Protein AF-A0A368TKK4-F1 (afdb_monomer_lite)

Structure (mmCIF, N/CA/C/O backbone):
data_AF-A0A368TKK4-F1
#
_entry.id   AF-A0A368TKK4-F1
#
loop_
_atom_site.group_PDB
_atom_site.id
_atom_site.type_symbol
_atom_site.label_atom_id
_atom_site.label_alt_id
_atom_site.label_comp_id
_atom_site.label_asym_id
_atom_site.label_entity_id
_atom_site.label_seq_id
_atom_site.pdbx_PDB_ins_code
_atom_site.Cartn_x
_atom_site.Cartn_y
_atom_site.Cartn_z
_atom_site.occupancy
_atom_site.B_iso_or_equiv
_atom_site.auth_seq_id
_atom_site.auth_comp_id
_atom_site.auth_asym_id
_atom_site.auth_atom_id
_atom_site.pdbx_PDB_model_num
ATOM 1 N N . MET A 1 1 ? 17.234 18.084 11.238 1.00 59.53 1 MET A N 1
ATOM 2 C CA . MET A 1 1 ? 17.100 16.733 11.848 1.00 59.53 1 MET A CA 1
ATOM 3 C C . MET A 1 1 ? 16.358 16.774 13.183 1.00 59.53 1 MET A C 1
ATOM 5 O O . MET A 1 1 ? 15.640 15.822 13.460 1.00 59.53 1 MET A O 1
ATOM 9 N N . TYR A 1 2 ? 16.480 17.863 13.953 1.00 76.50 2 TYR A N 1
ATOM 10 C CA . TYR A 1 2 ? 15.813 18.067 15.245 1.00 76.50 2 TYR A CA 1
ATOM 11 C C . TYR A 1 2 ? 14.277 17.943 15.181 1.00 76.50 2 TYR A C 1
ATOM 13 O O . TYR A 1 2 ? 13.707 17.127 15.898 1.00 76.50 2 TYR A O 1
ATOM 21 N N . ASP A 1 3 ? 13.618 18.619 14.233 1.00 72.38 3 ASP A N 1
ATOM 22 C CA . ASP A 1 3 ? 12.144 18.627 14.146 1.00 72.38 3 ASP A CA 1
ATOM 23 C C . ASP A 1 3 ? 11.547 17.235 13.921 1.00 72.38 3 ASP A C 1
ATOM 25 O O . ASP A 1 3 ? 10.553 16.867 14.539 1.00 72.38 3 ASP A O 1
ATOM 29 N N . ARG A 1 4 ? 12.196 16.407 13.092 1.00 76.75 4 ARG A N 1
ATOM 30 C CA . ARG A 1 4 ? 11.761 15.019 12.863 1.00 76.75 4 ARG A CA 1
ATOM 31 C C . ARG A 1 4 ? 11.961 14.134 14.091 1.00 76.75 4 ARG A C 1
ATOM 33 O O . ARG A 1 4 ? 11.162 13.229 14.309 1.00 76.75 4 ARG A O 1
ATOM 40 N N . ALA A 1 5 ? 13.018 14.364 14.871 1.00 82.06 5 ALA A N 1
ATOM 41 C CA . ALA A 1 5 ? 13.248 13.627 16.112 1.00 82.06 5 ALA A CA 1
ATOM 42 C C . ALA A 1 5 ? 12.186 13.985 17.161 1.00 82.06 5 ALA A C 1
ATOM 44 O O . ALA A 1 5 ? 11.629 13.092 17.795 1.00 82.06 5 ALA A O 1
ATOM 45 N N . MET A 1 6 ? 11.837 15.271 17.265 1.00 83.25 6 MET A N 1
ATOM 46 C CA . MET A 1 6 ? 10.769 15.743 18.144 1.00 83.25 6 MET A CA 1
ATOM 47 C C . MET A 1 6 ? 9.400 15.185 17.717 1.00 83.25 6 MET A C 1
ATOM 49 O O . MET A 1 6 ? 8.680 14.627 18.543 1.00 83.25 6 MET A O 1
ATOM 53 N N . GLN A 1 7 ? 9.071 15.226 16.418 1.00 80.44 7 GLN A N 1
ATOM 54 C CA . GLN A 1 7 ? 7.858 14.593 15.874 1.00 80.44 7 GLN A CA 1
ATOM 55 C C . GLN A 1 7 ? 7.797 13.098 16.204 1.00 80.44 7 GLN A C 1
ATOM 57 O O . GLN A 1 7 ? 6.747 12.591 16.594 1.00 80.44 7 GLN A O 1
ATOM 62 N N . ALA A 1 8 ? 8.921 12.386 16.078 1.00 85.06 8 ALA A N 1
ATOM 63 C CA . ALA A 1 8 ? 8.989 10.964 16.390 1.00 85.06 8 ALA A CA 1
ATOM 64 C C . ALA A 1 8 ? 8.751 10.677 17.882 1.00 85.06 8 ALA A C 1
ATOM 66 O O . ALA A 1 8 ? 8.069 9.706 18.206 1.00 85.06 8 ALA A O 1
ATOM 67 N N . LEU A 1 9 ? 9.268 11.520 18.780 1.00 87.50 9 LEU A N 1
ATOM 68 C CA . LEU A 1 9 ? 9.084 11.367 20.223 1.00 87.50 9 LEU A CA 1
ATOM 69 C C . LEU A 1 9 ? 7.611 11.526 20.624 1.00 87.50 9 LEU A C 1
ATOM 71 O O . LEU A 1 9 ? 7.061 10.654 21.296 1.00 87.50 9 LEU A O 1
ATOM 75 N N . TYR A 1 10 ? 6.942 12.568 20.128 1.00 84.81 10 TYR A N 1
ATOM 76 C CA . TYR A 1 10 ? 5.508 12.760 20.362 1.00 84.81 10 TYR A CA 1
ATOM 77 C C . TYR A 1 10 ? 4.638 11.692 19.687 1.00 84.81 10 TYR A C 1
ATOM 79 O O . TYR A 1 10 ? 3.637 11.248 20.247 1.00 84.81 10 TYR A O 1
ATOM 87 N N . ALA A 1 11 ? 5.028 11.212 18.505 1.00 85.75 11 ALA A N 1
ATOM 88 C CA . ALA A 1 11 ? 4.333 10.100 17.864 1.00 85.75 11 ALA A CA 1
ATOM 89 C C . ALA A 1 11 ? 4.438 8.803 18.687 1.00 85.75 11 ALA A C 1
ATOM 91 O O . ALA A 1 11 ? 3.506 7.998 18.701 1.00 85.75 11 ALA A O 1
ATOM 92 N N . LEU A 1 12 ? 5.557 8.575 19.384 1.00 87.19 12 LEU A N 1
ATOM 93 C CA . LEU A 1 12 ? 5.719 7.420 20.267 1.00 87.19 12 LEU A CA 1
ATOM 94 C C . LEU A 1 12 ? 4.825 7.509 21.506 1.00 87.19 12 LEU A C 1
ATOM 96 O O . LEU A 1 12 ? 4.242 6.486 21.866 1.00 87.19 12 LEU A O 1
ATOM 100 N N . SER A 1 13 ? 4.689 8.693 22.113 1.00 87.75 13 SER A N 1
ATOM 101 C CA . SER A 1 13 ? 3.883 8.888 23.325 1.00 87.75 13 SER A CA 1
ATOM 102 C C . SER A 1 13 ? 2.377 8.839 23.064 1.00 87.75 13 SER A C 1
ATOM 104 O O . SER A 1 13 ? 1.649 8.242 23.850 1.00 87.75 13 SER A O 1
ATOM 106 N N . LEU A 1 14 ? 1.904 9.403 21.949 1.00 87.00 14 LEU A N 1
ATOM 107 C CA . LEU A 1 14 ? 0.472 9.438 21.622 1.00 87.00 14 LEU A CA 1
ATOM 108 C C . LEU A 1 14 ? -0.054 8.136 21.015 1.00 87.00 14 LEU A C 1
ATOM 110 O O . LEU A 1 14 ? -1.244 7.837 21.105 1.00 87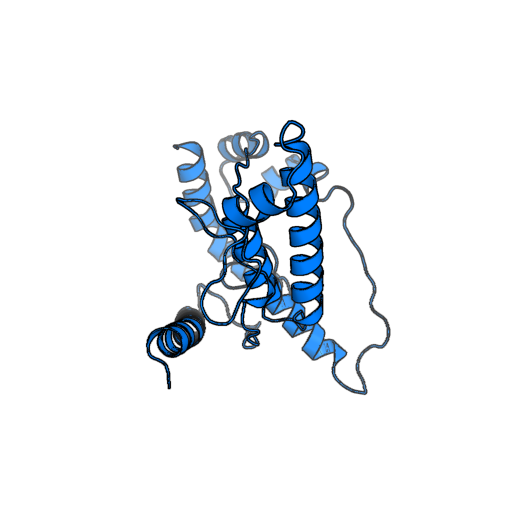.00 14 LEU A O 1
ATOM 114 N N . SER A 1 15 ? 0.812 7.346 20.383 1.00 87.94 15 SER A N 1
ATOM 115 C CA . SER A 1 15 ? 0.374 6.173 19.627 1.00 87.94 15 SER A CA 1
ATOM 116 C C . SER A 1 15 ? -0.313 5.066 20.454 1.00 87.94 15 SER A C 1
ATOM 118 O O . SER A 1 15 ? -1.206 4.447 19.880 1.00 87.94 15 SER A O 1
ATOM 120 N N . PRO A 1 16 ? 0.013 4.793 21.737 1.00 90.31 16 PRO A N 1
ATOM 121 C CA . PRO A 1 16 ? -0.752 3.856 22.567 1.00 90.31 16 PRO A CA 1
ATOM 122 C C . PRO A 1 16 ? -2.177 4.337 22.852 1.00 90.31 16 PRO A C 1
ATOM 124 O O . PRO A 1 16 ? -3.117 3.558 22.725 1.00 90.31 16 PRO A O 1
ATOM 127 N N . VAL A 1 17 ? -2.336 5.623 23.188 1.00 87.88 17 VAL A N 1
ATOM 128 C CA . VAL A 1 17 ? -3.643 6.231 23.481 1.00 87.88 17 VAL A CA 1
ATOM 129 C C . VAL A 1 17 ? -4.515 6.212 22.231 1.00 87.88 17 VAL A C 1
ATOM 131 O O . VAL A 1 17 ? -5.640 5.725 22.277 1.00 87.88 17 VAL A O 1
ATOM 134 N N . ALA A 1 18 ? -3.962 6.653 21.098 1.00 87.50 18 ALA A N 1
ATOM 135 C CA . ALA A 1 18 ? -4.666 6.651 19.820 1.00 87.50 18 ALA A CA 1
ATOM 136 C C . ALA A 1 18 ? -5.105 5.241 19.395 1.00 87.50 18 ALA A C 1
ATOM 138 O O . ALA A 1 18 ? -6.186 5.067 18.849 1.00 87.50 18 ALA A O 1
ATOM 139 N N . GLU A 1 19 ? -4.288 4.217 19.650 1.00 89.25 19 GLU A N 1
ATOM 140 C CA . GLU A 1 19 ? -4.620 2.840 19.279 1.00 89.25 19 GLU A CA 1
ATOM 141 C C . GLU A 1 19 ? -5.694 2.220 20.185 1.00 89.25 19 GLU A C 1
ATOM 143 O O . GLU A 1 19 ? -6.438 1.356 19.730 1.00 89.25 19 GLU A O 1
ATOM 148 N N . ALA A 1 20 ? -5.786 2.654 21.446 1.00 88.31 20 ALA A N 1
ATOM 149 C CA . ALA A 1 20 ? -6.812 2.203 22.383 1.00 88.31 20 ALA A CA 1
ATOM 150 C C . ALA A 1 20 ? -8.184 2.853 22.132 1.00 88.31 20 ALA A C 1
ATOM 152 O O . ALA A 1 20 ? -9.203 2.202 22.344 1.00 88.31 20 ALA A O 1
ATOM 153 N N . THR A 1 21 ? -8.219 4.113 21.685 1.00 88.31 21 THR A N 1
ATOM 154 C CA . THR A 1 21 ? -9.470 4.854 21.437 1.00 88.31 21 THR A CA 1
ATOM 155 C C . THR A 1 21 ? -9.982 4.744 20.001 1.00 88.31 21 THR A C 1
ATOM 157 O O . THR A 1 21 ? -11.155 5.014 19.752 1.00 88.31 21 THR A O 1
ATOM 160 N N . ALA A 1 22 ? -9.132 4.364 19.044 1.00 88.50 22 ALA A N 1
ATOM 161 C CA . ALA A 1 22 ? -9.512 4.279 17.639 1.00 88.50 22 ALA A CA 1
ATOM 162 C C . ALA A 1 22 ? -10.402 3.069 17.315 1.00 88.50 22 ALA A C 1
ATOM 164 O O . ALA A 1 22 ? -10.192 1.959 17.804 1.00 88.50 22 ALA A O 1
ATOM 165 N N . ASP A 1 23 ? -11.315 3.269 16.363 1.00 89.94 23 ASP A N 1
ATOM 166 C CA . ASP A 1 23 ? -12.222 2.243 15.840 1.00 89.94 23 ASP A CA 1
ATOM 167 C C . ASP A 1 23 ? -11.459 1.004 15.310 1.00 89.94 23 ASP A C 1
ATOM 169 O O . ASP A 1 23 ? -10.562 1.161 14.473 1.00 89.94 23 ASP A O 1
ATOM 173 N N . PRO A 1 24 ? -11.798 -0.234 15.719 1.00 88.00 24 PRO A N 1
ATOM 174 C CA . PRO A 1 24 ? -11.212 -1.470 15.190 1.00 88.00 24 PRO A CA 1
ATOM 175 C C . PRO A 1 24 ? -11.249 -1.631 13.661 1.00 88.00 24 PRO A C 1
ATOM 177 O O . PRO A 1 24 ? -10.405 -2.347 13.122 1.00 88.00 24 PRO A O 1
ATOM 180 N N . TYR A 1 25 ? -12.154 -0.958 12.954 1.00 89.50 25 TYR A N 1
ATOM 181 C CA . TYR A 1 25 ? -12.302 -0.992 11.495 1.00 89.50 25 TYR A CA 1
ATOM 182 C C . TYR A 1 25 ? -11.583 0.162 10.780 1.00 89.50 25 TYR A C 1
ATOM 184 O O . TYR A 1 25 ? -11.610 0.252 9.554 1.00 89.50 25 TYR A O 1
ATOM 192 N N . SER A 1 26 ? -10.884 1.030 11.517 1.00 90.12 26 SER A N 1
ATOM 193 C CA . SER A 1 26 ? -10.006 2.043 10.930 1.00 90.12 26 SER A CA 1
ATOM 194 C C . SER A 1 26 ? -8.613 1.469 10.645 1.00 90.12 26 SER A C 1
ATOM 196 O O . SER A 1 26 ? -7.941 0.935 11.537 1.00 90.12 26 SER A O 1
ATOM 198 N N . PHE A 1 27 ? -8.160 1.589 9.393 1.00 89.56 27 PHE A N 1
ATOM 199 C CA . PHE A 1 27 ? -6.881 1.036 8.915 1.00 89.56 27 PHE A CA 1
ATOM 200 C C . PHE A 1 27 ? -5.822 2.103 8.594 1.00 89.56 27 PHE A C 1
ATOM 202 O O . PHE A 1 27 ? -4.632 1.791 8.544 1.00 89.56 27 PHE A O 1
ATOM 209 N N . GLY A 1 28 ? -6.235 3.351 8.360 1.00 88.12 28 GLY A N 1
ATOM 210 C CA . GLY A 1 28 ? -5.350 4.434 7.928 1.00 88.12 28 GLY A CA 1
ATOM 211 C C . GLY A 1 28 ? -4.386 4.887 9.025 1.00 88.12 28 GLY A C 1
ATOM 212 O O . GLY A 1 28 ? -4.778 5.017 10.177 1.00 88.12 28 GLY A O 1
ATOM 213 N N . PHE A 1 29 ? -3.123 5.138 8.660 1.00 85.56 29 PHE A N 1
ATOM 214 C CA . PHE A 1 29 ? -2.085 5.739 9.521 1.00 85.56 29 PHE A CA 1
ATOM 215 C C . PHE A 1 29 ? -1.817 5.033 10.867 1.00 85.56 29 PHE A C 1
ATOM 217 O O . PHE A 1 29 ? -1.224 5.623 11.770 1.00 85.56 29 PHE A O 1
ATOM 224 N N . ARG A 1 30 ? -2.192 3.755 10.999 1.00 86.69 30 ARG A N 1
ATOM 225 C CA . ARG A 1 30 ? -2.041 2.967 12.234 1.00 86.69 30 ARG A CA 1
ATOM 226 C C . ARG A 1 30 ? -0.903 1.959 12.170 1.00 86.69 30 ARG A C 1
ATOM 228 O O . ARG A 1 30 ? -0.513 1.473 11.108 1.00 86.69 30 ARG A O 1
ATOM 235 N N . LYS A 1 31 ? -0.356 1.616 13.339 1.00 85.25 31 LYS A N 1
ATOM 236 C CA . LYS A 1 31 ? 0.738 0.641 13.441 1.00 85.25 31 LYS A CA 1
ATOM 237 C C . LYS A 1 31 ? 0.236 -0.754 13.083 1.00 85.25 31 LYS A C 1
ATOM 239 O O . LYS A 1 31 ? -0.778 -1.209 13.592 1.00 85.25 31 LYS A O 1
ATOM 244 N N . TYR A 1 32 ? 0.997 -1.444 12.234 1.00 86.38 32 TYR A N 1
ATOM 245 C CA . TYR A 1 32 ? 0.726 -2.817 11.786 1.00 86.38 32 TYR A CA 1
ATOM 246 C C . TYR A 1 32 ? -0.599 -3.039 11.037 1.00 86.38 32 TYR A C 1
ATOM 248 O O . TYR A 1 32 ? -0.980 -4.195 10.833 1.00 86.38 32 TYR A O 1
ATOM 256 N N . ARG A 1 33 ? -1.250 -1.959 10.595 1.00 87.88 33 ARG A N 1
ATOM 257 C CA . ARG A 1 33 ? -2.408 -1.970 9.697 1.00 87.88 33 ARG A CA 1
ATOM 258 C C . ARG A 1 33 ? -2.000 -1.341 8.369 1.00 87.88 33 ARG A C 1
ATOM 260 O O . ARG A 1 33 ? -1.204 -0.401 8.351 1.00 87.88 33 ARG A O 1
ATOM 267 N N . SER A 1 34 ? -2.494 -1.869 7.256 1.00 87.94 34 SER A N 1
ATOM 268 C CA . SER A 1 34 ? -2.215 -1.311 5.930 1.00 87.94 34 SER A CA 1
ATOM 269 C C . SER A 1 34 ? -3.461 -1.242 5.052 1.00 87.94 34 SER A C 1
ATOM 271 O O . SER A 1 34 ? -4.500 -1.818 5.364 1.00 87.94 34 SER A O 1
ATOM 273 N N . ALA A 1 35 ? -3.353 -0.554 3.914 1.00 87.62 35 ALA A N 1
ATOM 274 C CA . ALA A 1 35 ? -4.429 -0.507 2.926 1.00 87.62 35 ALA A CA 1
ATOM 275 C C . ALA A 1 35 ? -4.794 -1.905 2.392 1.00 87.62 35 ALA A C 1
ATOM 277 O O . ALA A 1 35 ? -5.953 -2.166 2.092 1.00 87.62 35 ALA A O 1
ATOM 278 N N . GLN A 1 36 ? -3.826 -2.826 2.332 1.00 87.19 36 GLN A N 1
ATOM 279 C CA . GLN A 1 36 ? -4.087 -4.221 1.974 1.00 87.19 36 GLN A CA 1
ATOM 280 C C . GLN A 1 36 ? -4.995 -4.916 2.999 1.00 87.19 36 GLN A C 1
ATOM 282 O O . GLN A 1 36 ? -5.865 -5.687 2.602 1.00 87.19 36 GLN A O 1
ATOM 287 N N . ASP A 1 37 ? -4.849 -4.607 4.294 1.00 89.44 37 ASP A N 1
ATOM 288 C CA . ASP A 1 37 ? -5.738 -5.131 5.338 1.00 89.44 37 ASP A CA 1
ATOM 289 C C . ASP A 1 37 ? -7.177 -4.619 5.143 1.00 89.44 37 ASP A C 1
ATOM 291 O O . ASP A 1 37 ? -8.123 -5.394 5.273 1.00 89.44 37 ASP A O 1
ATOM 295 N N . ALA A 1 38 ? -7.341 -3.353 4.739 1.00 90.12 38 ALA A N 1
ATOM 296 C CA . ALA A 1 38 ? -8.646 -2.782 4.398 1.00 90.12 38 ALA A CA 1
ATOM 297 C C . ALA A 1 38 ? -9.271 -3.457 3.164 1.00 90.12 38 ALA A C 1
ATOM 299 O O . ALA A 1 38 ? -10.446 -3.818 3.187 1.00 90.12 38 ALA A O 1
ATOM 300 N N . CYS A 1 39 ? -8.488 -3.700 2.104 1.00 89.00 39 CYS A N 1
ATOM 301 C CA . CYS A 1 39 ? -8.957 -4.443 0.930 1.00 89.00 39 CYS A CA 1
ATOM 302 C C . CYS A 1 39 ? -9.379 -5.873 1.290 1.00 89.00 39 CYS A C 1
ATOM 304 O O . CYS A 1 39 ? -10.395 -6.359 0.795 1.00 89.00 39 CYS A O 1
ATOM 306 N N . GLN A 1 40 ? -8.618 -6.549 2.155 1.00 89.12 40 GLN A N 1
ATOM 307 C CA . GLN A 1 40 ? -8.954 -7.892 2.619 1.00 89.12 40 GLN A CA 1
ATOM 308 C C . GLN A 1 40 ? -10.241 -7.890 3.451 1.00 89.12 40 GLN A C 1
ATOM 310 O O . GLN A 1 40 ? -11.060 -8.794 3.299 1.00 89.12 40 GLN A O 1
ATOM 315 N N . TYR A 1 41 ? -10.434 -6.882 4.303 1.00 90.56 41 TYR A N 1
ATOM 316 C CA . TYR A 1 41 ? -11.670 -6.712 5.062 1.00 90.56 41 TYR A CA 1
ATOM 317 C C . TYR A 1 41 ? -12.872 -6.488 4.135 1.00 90.56 41 TYR A C 1
ATOM 319 O O . TYR A 1 41 ? -13.856 -7.218 4.230 1.00 90.56 41 TYR A O 1
ATOM 327 N N . ALA A 1 42 ? -12.754 -5.581 3.159 1.00 89.94 42 ALA A N 1
ATOM 328 C CA . ALA A 1 42 ? -13.789 -5.354 2.151 1.00 89.94 42 ALA A CA 1
ATOM 329 C C . ALA A 1 42 ? -14.117 -6.632 1.359 1.00 89.94 42 ALA A C 1
ATOM 331 O O . ALA A 1 42 ? -15.285 -6.943 1.139 1.00 89.94 42 ALA A O 1
ATOM 332 N N . PHE A 1 43 ? -13.099 -7.417 0.986 1.00 89.50 43 PHE A N 1
ATOM 333 C CA . PHE A 1 43 ? -13.296 -8.707 0.327 1.00 89.50 43 PHE A CA 1
ATOM 334 C C . PHE A 1 43 ? -14.097 -9.681 1.200 1.00 89.50 43 PHE A C 1
ATOM 336 O O . PHE A 1 43 ? -15.012 -10.330 0.704 1.00 89.50 43 PHE A O 1
ATOM 343 N N . ILE A 1 44 ? -13.801 -9.776 2.499 1.00 88.81 44 ILE A N 1
ATOM 344 C CA . ILE A 1 44 ? -14.560 -10.636 3.420 1.00 88.81 44 ILE A CA 1
ATOM 345 C C . ILE A 1 44 ? -16.025 -10.183 3.487 1.00 88.81 44 ILE A C 1
ATOM 347 O O . ILE A 1 44 ? -16.918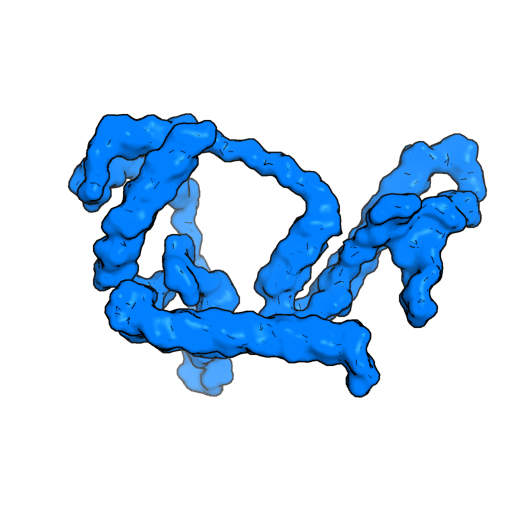 -11.011 3.346 1.00 88.81 44 ILE A O 1
ATOM 351 N N . CYS A 1 45 ? -16.282 -8.880 3.615 1.00 89.50 45 CYS A N 1
ATOM 352 C CA . CYS A 1 45 ? -17.645 -8.347 3.681 1.00 89.50 45 CYS A CA 1
ATOM 353 C C . CYS A 1 45 ? -18.455 -8.564 2.390 1.00 89.50 45 CYS A C 1
ATOM 355 O O . CYS A 1 45 ? -19.664 -8.769 2.467 1.00 89.50 45 CYS A O 1
ATOM 357 N N . LEU A 1 46 ? -17.808 -8.519 1.220 1.00 91.19 46 LEU A N 1
ATOM 358 C CA . LEU A 1 46 ? -18.470 -8.496 -0.094 1.00 91.19 46 LEU A CA 1
ATOM 359 C C . LEU A 1 46 ? -18.379 -9.812 -0.887 1.00 91.19 46 LEU A C 1
ATOM 361 O O . LEU A 1 46 ? -18.941 -9.910 -1.972 1.00 91.19 46 LEU A O 1
ATOM 365 N N . SER A 1 47 ? -17.649 -10.822 -0.403 1.00 89.88 47 SER A N 1
ATOM 366 C CA . SER A 1 47 ? -17.427 -12.071 -1.159 1.00 89.88 47 SER A CA 1
ATOM 367 C C . SER A 1 47 ? -18.538 -13.113 -1.005 1.00 89.88 47 SER A C 1
ATOM 369 O O . SER A 1 47 ? -18.616 -14.053 -1.799 1.00 89.88 47 SER A O 1
ATOM 371 N N . HIS A 1 48 ? -19.389 -12.985 0.013 1.00 90.25 48 HIS A N 1
ATOM 372 C CA . HIS A 1 48 ? -20.455 -13.947 0.283 1.00 90.25 48 HIS A CA 1
ATOM 373 C C . HIS A 1 48 ? -21.679 -13.706 -0.608 1.00 90.25 48 HIS A C 1
ATOM 375 O O . HIS A 1 48 ? -22.021 -12.572 -0.907 1.00 90.25 48 HIS A O 1
ATOM 381 N N . LYS A 1 49 ? -22.414 -14.766 -0.974 1.00 87.81 49 LYS A N 1
ATOM 382 C CA . LYS A 1 49 ? -23.623 -14.652 -1.821 1.00 87.81 49 LYS A CA 1
ATOM 383 C C . LYS A 1 49 ? -24.706 -13.731 -1.239 1.00 87.81 49 LYS A C 1
ATOM 385 O O . LYS A 1 49 ? -25.466 -13.139 -1.994 1.00 87.81 49 LYS A O 1
ATOM 390 N N . ASN A 1 50 ? -24.757 -13.617 0.088 1.00 90.94 50 ASN A N 1
ATOM 391 C CA . ASN A 1 50 ? -25.724 -12.801 0.823 1.00 90.94 50 ASN A CA 1
ATOM 392 C C . ASN A 1 50 ? -25.129 -11.449 1.268 1.00 90.94 50 ASN A C 1
ATOM 394 O O . ASN A 1 50 ? -25.655 -10.830 2.191 1.00 90.94 50 ASN A O 1
ATOM 398 N N . SER A 1 51 ? -24.007 -11.012 0.687 1.00 92.06 51 SER A N 1
ATOM 399 C CA . SER A 1 51 ? -23.404 -9.723 1.026 1.00 92.06 51 SER A CA 1
ATOM 400 C C . SER A 1 51 ? -24.243 -8.546 0.529 1.00 92.06 51 SER A C 1
ATOM 402 O O . SER A 1 51 ? -25.073 -8.677 -0.374 1.00 92.06 51 SER A O 1
ATOM 404 N N . ALA A 1 52 ? -23.981 -7.365 1.089 1.00 89.56 52 ALA A N 1
ATOM 405 C CA . ALA A 1 52 ? -24.547 -6.122 0.585 1.00 89.56 52 ALA A CA 1
ATOM 406 C C . ALA A 1 52 ? -24.210 -5.942 -0.907 1.00 89.56 52 ALA A C 1
ATOM 408 O O . ALA A 1 52 ? -23.063 -6.120 -1.317 1.00 89.56 52 ALA A O 1
ATOM 409 N N . GLN A 1 53 ? -25.218 -5.595 -1.709 1.00 91.44 53 GLN A N 1
ATOM 410 C CA . GLN A 1 53 ? -25.062 -5.352 -3.150 1.00 91.44 53 GLN A CA 1
ATOM 411 C C . GLN A 1 53 ? -24.656 -3.908 -3.469 1.00 91.44 53 GLN A C 1
ATOM 413 O O . GLN A 1 53 ? -24.174 -3.629 -4.563 1.00 91.44 53 GLN A O 1
ATOM 418 N N . TRP A 1 54 ? -24.841 -2.998 -2.512 1.00 91.88 54 TRP A N 1
ATOM 419 C CA . TRP A 1 54 ? -24.611 -1.568 -2.674 1.00 91.88 54 TRP A CA 1
ATOM 420 C C . TRP A 1 54 ? -23.580 -1.085 -1.661 1.00 91.88 54 TRP A C 1
ATOM 422 O O . TRP A 1 54 ? -23.631 -1.458 -0.488 1.00 91.88 54 TRP A O 1
ATOM 432 N N . VAL A 1 55 ? -22.657 -0.243 -2.122 1.00 91.62 55 VAL A N 1
ATOM 433 C CA . VAL A 1 55 ? -21.629 0.396 -1.298 1.00 91.62 55 VAL A CA 1
ATOM 434 C C . VAL A 1 55 ? -21.779 1.902 -1.448 1.00 91.62 55 VAL A C 1
ATOM 436 O O . VAL A 1 55 ? -21.861 2.406 -2.566 1.00 91.62 55 VAL A O 1
ATOM 439 N N . LEU A 1 56 ? -21.821 2.613 -0.323 1.00 92.88 56 LEU A N 1
ATOM 440 C CA . LEU A 1 56 ? -21.778 4.069 -0.312 1.00 92.88 56 LEU A CA 1
ATOM 441 C C . LEU A 1 56 ? -20.317 4.520 -0.324 1.00 92.88 56 LEU A C 1
ATOM 443 O O . LEU A 1 56 ? -19.588 4.299 0.642 1.00 92.88 56 LEU A O 1
ATOM 447 N N . GLU A 1 57 ? -19.899 5.147 -1.418 1.00 91.81 57 GLU A N 1
ATOM 448 C CA . GLU A 1 57 ? -18.597 5.800 -1.515 1.00 91.81 57 GLU A CA 1
ATOM 449 C C . GLU A 1 57 ? -18.725 7.252 -1.044 1.00 91.81 57 GLU A C 1
ATOM 451 O O . GLU A 1 57 ? -19.518 8.026 -1.581 1.00 91.81 57 GLU A O 1
ATOM 456 N N . GLY A 1 58 ? -17.959 7.617 -0.017 1.00 90.75 58 GLY A N 1
ATOM 457 C CA . GLY A 1 58 ? -17.885 8.978 0.499 1.00 90.75 58 GLY A CA 1
ATOM 458 C C . GLY A 1 58 ? -16.436 9.370 0.756 1.00 90.75 58 GLY A C 1
ATOM 459 O O . GLY A 1 58 ? -15.674 8.578 1.310 1.00 90.75 58 GLY A O 1
ATOM 460 N N . ASP A 1 59 ? -16.070 10.590 0.366 1.00 89.00 59 ASP A N 1
ATOM 461 C CA . ASP A 1 59 ? -14.760 11.186 0.635 1.00 89.00 59 ASP A CA 1
ATOM 462 C C . ASP A 1 59 ? -14.921 12.577 1.263 1.00 89.00 59 ASP A C 1
ATOM 464 O O . ASP A 1 59 ? -15.870 13.312 0.972 1.00 89.00 59 ASP A O 1
ATOM 468 N N . ILE A 1 60 ? -13.989 12.943 2.142 1.00 86.12 60 ILE A N 1
ATOM 469 C CA . ILE A 1 60 ? -14.001 14.224 2.850 1.00 86.12 60 ILE A CA 1
ATOM 470 C C . ILE A 1 60 ? -13.195 15.236 2.036 1.00 86.12 60 ILE A C 1
ATOM 472 O O . ILE A 1 60 ? -11.964 15.188 1.972 1.00 86.12 60 ILE A O 1
ATOM 476 N N . LYS A 1 61 ? -13.889 16.213 1.445 1.00 81.00 61 LYS A N 1
ATOM 477 C CA . LYS A 1 61 ? -13.257 17.262 0.638 1.00 81.00 61 LYS A CA 1
ATOM 478 C C . LYS A 1 61 ? -12.303 18.119 1.479 1.00 81.00 61 LYS A C 1
ATOM 480 O O . LYS A 1 61 ? -12.722 18.798 2.415 1.00 81.00 61 LYS A O 1
ATOM 485 N N . GLY A 1 62 ? -11.028 18.147 1.088 1.00 74.69 62 GLY A N 1
ATOM 486 C CA . GLY A 1 62 ? -10.006 18.950 1.767 1.00 74.69 62 GLY A CA 1
ATOM 487 C C . GLY A 1 62 ? -9.753 18.483 3.200 1.00 74.69 62 GLY A C 1
ATOM 488 O O . GLY A 1 62 ? -9.583 19.314 4.084 1.00 74.69 62 GLY A O 1
ATOM 489 N N . CYS A 1 63 ? -9.763 17.163 3.428 1.00 72.75 63 CYS A N 1
ATOM 490 C CA . CYS A 1 63 ? -9.653 16.549 4.752 1.00 72.75 63 CYS A CA 1
ATOM 491 C C . CYS A 1 63 ? -8.512 17.115 5.606 1.00 72.75 63 CYS A C 1
ATOM 493 O O . CYS A 1 63 ? -8.736 17.333 6.781 1.00 72.75 63 CYS A O 1
ATOM 495 N N . PHE A 1 64 ? -7.330 17.387 5.039 1.00 67.38 64 PHE A N 1
ATOM 496 C CA . PHE A 1 64 ? -6.188 17.932 5.789 1.00 67.38 64 PHE A CA 1
ATOM 497 C C . PHE A 1 64 ? -6.117 19.463 5.785 1.00 67.38 64 PHE A C 1
ATOM 499 O O . PHE A 1 64 ? -5.625 20.043 6.748 1.00 67.38 64 PHE A O 1
ATOM 506 N N . ASP A 1 65 ? -6.621 20.109 4.733 1.00 70.50 65 ASP A N 1
ATOM 507 C CA . ASP A 1 65 ? -6.554 21.566 4.571 1.00 70.50 65 ASP A CA 1
ATOM 508 C C . ASP A 1 65 ? -7.624 22.291 5.404 1.00 70.50 65 ASP A C 1
ATOM 510 O O . ASP A 1 65 ? -7.422 23.426 5.826 1.00 70.50 65 ASP A O 1
ATOM 514 N N . ASN A 1 66 ? -8.756 21.625 5.663 1.00 77.00 66 ASN A N 1
ATOM 515 C CA . ASN A 1 66 ? -9.917 22.190 6.353 1.00 77.00 66 ASN A CA 1
ATOM 516 C C . ASN A 1 66 ? -10.045 21.735 7.817 1.00 77.00 66 ASN A C 1
ATOM 518 O O . ASN A 1 66 ? -11.087 21.964 8.435 1.00 77.00 66 ASN A O 1
ATOM 522 N N . ILE A 1 67 ? -9.034 21.070 8.391 1.00 76.00 67 ILE A N 1
ATOM 523 C CA . ILE A 1 67 ? -9.102 20.693 9.810 1.00 76.00 67 ILE A CA 1
ATOM 524 C C . ILE A 1 67 ? -8.968 21.954 10.654 1.00 76.00 67 ILE A C 1
ATOM 526 O O . ILE A 1 67 ? -7.973 22.672 10.563 1.00 76.00 67 ILE A O 1
ATOM 530 N N . ASN A 1 68 ? -9.950 22.205 11.520 1.00 80.12 68 ASN A N 1
ATOM 531 C CA . ASN A 1 68 ? -9.885 23.330 12.441 1.00 80.12 68 ASN A CA 1
ATOM 532 C C . ASN A 1 68 ? -8.686 23.161 13.400 1.00 80.12 68 ASN A C 1
ATOM 534 O O . ASN A 1 68 ? -8.644 22.245 14.225 1.00 80.12 68 ASN A O 1
ATOM 538 N N . HIS A 1 69 ? -7.711 24.068 13.294 1.00 77.25 69 HIS A N 1
ATOM 539 C CA . HIS A 1 69 ? -6.509 24.067 14.126 1.00 77.25 69 HIS A CA 1
ATOM 540 C C . HIS A 1 69 ? -6.811 24.269 15.620 1.00 77.25 69 HIS A C 1
ATOM 542 O O . HIS A 1 69 ? -6.080 23.738 16.454 1.00 77.25 69 HIS A O 1
ATOM 548 N N . GLU A 1 70 ? -7.872 25.001 15.969 1.00 82.31 70 GLU A N 1
ATOM 549 C CA . GLU A 1 70 ? -8.315 25.180 17.359 1.00 82.31 70 GLU A CA 1
ATOM 550 C C . GLU A 1 70 ? -8.810 23.853 17.931 1.00 82.31 70 GLU A C 1
ATOM 552 O O . GLU A 1 70 ? -8.365 23.429 18.995 1.00 82.31 70 GLU A O 1
ATOM 557 N N . TRP A 1 71 ? -9.612 23.121 17.152 1.00 83.00 71 TRP A N 1
ATOM 558 C CA . TRP A 1 71 ? -10.090 21.798 17.545 1.00 83.00 71 TRP A CA 1
ATOM 559 C C . TRP A 1 71 ? -8.928 20.827 17.804 1.00 83.00 71 TRP A C 1
ATOM 561 O O . TRP A 1 71 ? -8.933 20.120 18.810 1.00 83.00 71 TRP A O 1
ATOM 571 N N . ILE A 1 72 ? -7.895 20.826 16.951 1.00 81.00 72 ILE A N 1
ATOM 572 C CA . ILE A 1 72 ? -6.687 20.007 17.158 1.00 81.00 72 ILE A CA 1
ATOM 573 C C . ILE A 1 72 ? -5.986 20.377 18.476 1.00 81.00 72 ILE A C 1
ATOM 575 O O . ILE A 1 72 ? -5.583 19.489 19.228 1.00 81.00 72 ILE A O 1
ATOM 579 N N . LEU A 1 73 ? -5.823 21.673 18.757 1.00 80.94 73 LEU A N 1
ATOM 580 C CA . LEU A 1 73 ? -5.118 22.160 19.948 1.00 80.94 73 LEU A CA 1
ATOM 581 C C . LEU A 1 73 ? -5.856 21.853 21.254 1.00 80.94 73 LEU A C 1
ATOM 583 O O . LEU A 1 73 ? -5.208 21.761 22.297 1.00 80.94 73 LEU A O 1
ATOM 587 N N . ASP A 1 74 ? -7.178 21.717 21.205 1.00 84.19 74 ASP A N 1
ATOM 588 C CA . ASP A 1 74 ? -7.995 21.458 22.389 1.00 84.19 74 ASP A CA 1
ATOM 589 C C . ASP A 1 74 ? -8.244 19.968 22.634 1.00 84.19 74 ASP A C 1
ATOM 591 O O . ASP A 1 74 ? -8.383 19.558 23.785 1.00 84.19 74 ASP A O 1
ATOM 595 N N . ASN A 1 75 ? -8.234 19.145 21.580 1.00 83.62 75 ASN A N 1
ATOM 596 C CA . ASN A 1 75 ? -8.523 17.712 21.687 1.00 83.62 75 ASN A CA 1
ATOM 597 C C . ASN A 1 75 ? -7.268 16.824 21.730 1.00 83.62 75 ASN A C 1
ATOM 599 O O . ASN A 1 75 ? -7.339 15.700 22.231 1.00 83.62 75 ASN A O 1
ATOM 603 N N . ILE A 1 76 ? -6.110 17.288 21.240 1.00 79.62 76 ILE A N 1
ATOM 604 C CA . ILE A 1 76 ? -4.855 16.526 21.334 1.00 79.62 76 ILE A CA 1
ATOM 605 C C . ILE A 1 76 ? -4.103 16.904 22.610 1.00 79.62 76 ILE A C 1
ATOM 607 O O . ILE A 1 76 ? -3.677 18.042 22.795 1.00 79.62 76 ILE A O 1
ATOM 611 N N . GLN A 1 77 ? -3.854 15.905 23.457 1.00 71.75 77 GLN A N 1
ATOM 612 C CA . GLN A 1 77 ? -3.056 16.027 24.679 1.00 71.75 77 GLN A CA 1
ATOM 613 C C . GLN A 1 77 ? -1.549 16.129 24.350 1.00 71.75 77 GLN A C 1
ATOM 615 O O . GLN A 1 77 ? -0.784 15.188 24.550 1.00 71.75 77 GLN A O 1
ATOM 620 N N . MET A 1 78 ? -1.120 17.264 23.791 1.00 74.56 78 MET A N 1
ATOM 621 C CA . MET A 1 78 ? 0.277 17.583 23.463 1.00 74.56 78 MET A CA 1
ATOM 622 C C . MET A 1 78 ? 0.596 19.034 23.848 1.00 74.56 78 MET A C 1
ATOM 624 O O . MET A 1 78 ? -0.298 19.871 23.959 1.00 74.56 78 MET A O 1
ATOM 628 N N . ASP A 1 79 ? 1.882 19.354 24.007 1.00 82.31 79 ASP A N 1
ATOM 629 C CA . ASP A 1 79 ? 2.339 20.740 24.081 1.00 82.31 79 ASP A CA 1
ATOM 630 C C . ASP A 1 79 ? 1.879 21.542 22.845 1.00 82.31 79 ASP A C 1
ATOM 632 O O . ASP A 1 79 ? 2.313 21.313 21.707 1.00 82.31 79 ASP A O 1
ATOM 636 N N . LYS A 1 80 ? 0.990 22.511 23.096 1.00 81.62 80 LYS A N 1
ATOM 637 C CA . LYS A 1 80 ? 0.353 23.364 22.086 1.00 81.62 80 LYS A CA 1
ATOM 638 C C . LYS A 1 80 ? 1.368 24.193 21.290 1.00 81.62 80 LYS A C 1
ATOM 640 O O . LYS A 1 80 ? 1.103 24.546 20.140 1.00 81.62 80 LYS A O 1
ATOM 645 N N . SER A 1 81 ? 2.519 24.523 21.878 1.00 79.25 81 SER A N 1
ATOM 646 C CA . SER A 1 81 ? 3.548 25.349 21.237 1.00 79.25 81 SER A CA 1
ATOM 647 C C . SER A 1 81 ? 4.275 24.597 20.116 1.00 79.25 81 SER A C 1
ATOM 649 O O . SER A 1 81 ? 4.475 25.140 19.027 1.00 79.25 81 SER A O 1
ATOM 651 N N . ILE A 1 82 ? 4.594 23.325 20.353 1.00 78.88 82 ILE A N 1
ATOM 652 C CA . ILE A 1 82 ? 5.280 22.441 19.406 1.00 78.88 82 ILE A CA 1
ATOM 653 C C . ILE A 1 82 ? 4.313 21.986 18.309 1.00 78.88 82 ILE A C 1
ATOM 655 O O . ILE A 1 82 ? 4.667 21.980 17.128 1.00 78.88 82 ILE A O 1
ATOM 659 N N . LEU A 1 83 ? 3.056 21.707 18.668 1.00 77.94 83 LEU A N 1
ATOM 660 C CA . LEU A 1 83 ? 2.026 21.303 17.710 1.00 77.94 83 LEU A CA 1
ATOM 661 C C . LEU A 1 83 ? 1.781 22.375 16.633 1.00 77.94 83 LEU A C 1
ATOM 663 O O . LEU A 1 83 ? 1.713 22.057 15.445 1.00 77.94 83 LEU A O 1
ATOM 667 N N . LYS A 1 84 ? 1.757 23.659 17.019 1.00 78.50 84 LYS A N 1
ATOM 668 C CA . LYS A 1 84 ? 1.647 24.789 16.075 1.00 78.50 84 LYS A CA 1
ATOM 669 C C . LYS A 1 84 ? 2.811 24.867 15.083 1.00 78.50 84 LYS A C 1
ATOM 671 O O . LYS A 1 84 ? 2.608 25.305 13.951 1.00 78.50 84 LYS A O 1
ATOM 676 N N . GLN A 1 85 ? 4.020 24.477 15.489 1.00 76.19 85 GLN A N 1
ATOM 677 C CA . GLN A 1 85 ? 5.198 24.494 14.614 1.00 76.19 85 GLN A CA 1
ATOM 678 C C . GLN A 1 85 ? 5.149 23.353 13.594 1.00 76.19 85 GLN A C 1
ATOM 680 O O . GLN A 1 85 ? 5.492 23.553 12.431 1.00 76.19 85 GLN A O 1
ATOM 685 N N . PHE A 1 86 ? 4.651 22.179 13.991 1.00 74.25 86 PHE A N 1
ATOM 686 C CA . PHE A 1 86 ? 4.509 21.041 13.082 1.00 74.25 86 PHE A CA 1
ATOM 687 C C . PHE A 1 86 ? 3.463 21.262 11.991 1.00 74.25 86 PHE A C 1
ATOM 689 O O . PHE A 1 86 ? 3.712 20.883 10.849 1.00 74.25 86 PHE A O 1
ATOM 696 N N . LEU A 1 87 ? 2.347 21.929 12.302 1.00 70.75 87 LEU A N 1
ATOM 697 C CA . LEU A 1 87 ? 1.288 22.217 11.325 1.00 70.75 87 LEU A CA 1
ATOM 698 C C . LEU A 1 87 ? 1.732 23.158 10.184 1.00 70.75 87 LEU A C 1
ATOM 700 O O . LEU A 1 87 ? 1.072 23.218 9.155 1.00 70.75 87 LEU A O 1
ATOM 704 N N . LYS A 1 88 ? 2.854 23.878 10.333 1.00 69.25 88 LYS A N 1
ATOM 705 C CA . LYS A 1 88 ? 3.363 24.834 9.330 1.00 69.25 88 LYS A CA 1
ATOM 706 C C . LYS A 1 88 ? 4.436 24.266 8.387 1.00 69.25 88 LYS A C 1
ATOM 708 O O . LYS A 1 88 ? 4.858 24.966 7.469 1.00 69.25 88 LYS A O 1
ATOM 713 N N . ALA A 1 89 ? 4.919 23.041 8.604 1.00 58.38 89 ALA A N 1
ATOM 714 C CA . ALA A 1 89 ? 6.072 22.503 7.879 1.00 58.38 89 ALA A CA 1
ATOM 715 C C . ALA A 1 89 ? 5.676 21.727 6.603 1.00 58.38 89 ALA A C 1
ATOM 717 O O . ALA A 1 89 ? 4.865 20.807 6.651 1.00 58.38 89 ALA A O 1
ATOM 718 N N . GLY A 1 90 ? 6.294 22.053 5.460 1.00 51.81 90 GLY A N 1
ATOM 719 C CA . GLY A 1 90 ? 6.129 21.321 4.192 1.00 51.81 90 GLY A CA 1
ATOM 720 C C . GLY A 1 90 ? 7.058 20.103 4.046 1.00 51.81 90 GLY A C 1
ATOM 721 O O . GLY A 1 90 ? 8.001 19.925 4.820 1.00 51.81 90 GLY A O 1
ATOM 722 N N . PHE A 1 91 ? 6.837 19.269 3.019 1.00 48.44 91 PHE A N 1
ATOM 723 C CA . PHE A 1 91 ? 7.724 18.143 2.684 1.00 48.44 91 PHE A CA 1
ATOM 724 C C . PHE A 1 91 ? 8.265 18.232 1.252 1.00 48.44 91 PHE A C 1
ATOM 726 O O . PHE A 1 91 ? 7.585 18.684 0.337 1.00 48.44 91 PHE A O 1
ATOM 733 N N . VAL A 1 92 ? 9.496 17.752 1.053 1.00 36.09 92 VAL A N 1
ATOM 734 C CA . VAL A 1 92 ? 10.140 17.666 -0.264 1.00 36.09 92 VAL A CA 1
ATOM 735 C C . VAL A 1 92 ? 10.325 16.203 -0.634 1.00 36.09 92 VAL A C 1
ATOM 737 O O . VAL A 1 92 ? 10.839 15.406 0.156 1.00 36.09 92 VAL A O 1
ATOM 740 N N . TYR A 1 93 ? 9.920 15.851 -1.850 1.00 40.41 93 TYR A N 1
ATOM 741 C CA . TYR A 1 93 ? 9.992 14.495 -2.370 1.00 40.41 93 TYR A CA 1
ATOM 742 C C . TYR A 1 93 ? 10.929 14.423 -3.569 1.00 40.41 93 TYR A C 1
ATOM 744 O O . TYR A 1 93 ? 10.715 15.080 -4.581 1.00 40.41 93 TYR A O 1
ATOM 752 N N . ASN A 1 94 ? 11.949 13.577 -3.461 1.00 40.75 94 ASN A N 1
ATOM 753 C CA . ASN A 1 94 ? 12.902 13.300 -4.530 1.00 40.75 94 ASN A CA 1
ATOM 754 C C . ASN A 1 94 ? 12.786 11.816 -4.890 1.00 40.75 94 ASN A C 1
ATOM 756 O O . ASN A 1 94 ? 12.964 10.974 -4.005 1.00 40.75 94 ASN A O 1
ATOM 760 N N . ARG A 1 95 ? 12.494 11.450 -6.148 1.00 52.00 95 ARG A N 1
ATOM 761 C CA . ARG A 1 95 ? 12.503 10.028 -6.547 1.00 52.00 95 ARG A CA 1
ATOM 762 C C . ARG A 1 95 ? 13.100 9.733 -7.919 1.00 52.00 95 ARG A C 1
ATOM 764 O O . ARG A 1 95 ? 12.889 10.437 -8.897 1.00 52.00 95 ARG A O 1
ATOM 771 N N . TYR A 1 96 ? 13.778 8.584 -7.945 1.00 68.62 96 TYR A N 1
ATOM 772 C CA . TYR A 1 96 ? 14.260 7.846 -9.111 1.00 68.62 96 TYR A CA 1
ATOM 773 C C . TYR A 1 96 ? 13.228 6.782 -9.543 1.00 68.62 96 TYR A C 1
ATOM 775 O O . TYR A 1 96 ? 12.438 6.309 -8.727 1.00 68.62 96 TYR A O 1
ATOM 783 N N . LEU A 1 97 ? 13.266 6.358 -10.811 1.00 77.25 97 LEU A N 1
ATOM 784 C CA . LEU A 1 97 ? 12.241 5.505 -11.438 1.00 77.25 97 LEU A CA 1
ATOM 785 C C . LEU A 1 97 ? 12.148 4.072 -10.869 1.00 77.25 97 LEU A C 1
ATOM 787 O O . LEU A 1 97 ? 11.051 3.572 -10.639 1.00 77.25 97 LEU A O 1
ATOM 791 N N . ASN A 1 98 ? 13.276 3.411 -10.585 1.00 82.50 98 ASN A N 1
ATOM 792 C CA . ASN A 1 98 ? 13.278 2.033 -10.065 1.00 82.50 98 ASN A CA 1
ATOM 793 C C . ASN A 1 98 ? 12.598 1.896 -8.686 1.00 82.50 98 ASN A C 1
ATOM 795 O O . ASN A 1 98 ? 11.752 1.015 -8.535 1.00 82.50 98 ASN A O 1
ATOM 799 N N . PRO A 1 99 ? 12.898 2.751 -7.686 1.00 82.50 99 PRO A N 1
ATOM 800 C CA . PRO A 1 99 ? 12.166 2.756 -6.419 1.00 82.50 99 PRO A CA 1
ATOM 801 C C . PRO A 1 99 ? 10.656 2.976 -6.567 1.00 82.50 99 PRO A C 1
ATOM 803 O O . PRO A 1 99 ? 9.891 2.435 -5.774 1.00 82.50 99 PRO A O 1
ATOM 806 N N . ILE A 1 100 ? 10.218 3.744 -7.573 1.00 81.88 100 ILE A N 1
ATOM 807 C CA . ILE A 1 100 ? 8.789 3.956 -7.848 1.00 81.88 100 ILE A CA 1
ATOM 808 C C . ILE A 1 100 ? 8.146 2.652 -8.318 1.00 81.88 100 ILE A C 1
ATOM 810 O O . ILE A 1 100 ? 7.154 2.235 -7.728 1.00 81.88 100 ILE A O 1
ATOM 814 N N . ILE A 1 101 ? 8.738 1.988 -9.316 1.00 83.00 101 ILE A N 1
ATOM 815 C CA . ILE A 1 101 ? 8.214 0.726 -9.857 1.00 83.00 101 ILE A CA 1
ATOM 816 C C . ILE A 1 101 ? 8.175 -0.339 -8.760 1.00 83.00 101 ILE A C 1
ATOM 818 O O . ILE A 1 101 ? 7.127 -0.914 -8.496 1.00 83.00 101 ILE A O 1
ATOM 822 N N . ILE A 1 102 ? 9.288 -0.545 -8.050 1.00 82.56 102 ILE A N 1
ATOM 823 C CA . ILE A 1 102 ? 9.366 -1.537 -6.969 1.00 82.56 102 ILE A CA 1
ATOM 824 C C . ILE A 1 102 ? 8.354 -1.221 -5.861 1.00 82.56 102 ILE A C 1
ATOM 826 O O . ILE A 1 102 ? 7.701 -2.130 -5.353 1.00 82.56 102 ILE A O 1
ATOM 830 N N . GLY A 1 103 ? 8.222 0.048 -5.465 1.00 80.56 103 GLY A N 1
ATOM 831 C CA . GLY A 1 103 ? 7.279 0.457 -4.426 1.00 80.56 103 GLY A CA 1
ATOM 832 C C . GLY A 1 103 ? 5.830 0.196 -4.827 1.00 80.56 103 GLY A C 1
ATOM 833 O O . GLY A 1 103 ? 5.075 -0.389 -4.054 1.00 80.56 103 GLY A O 1
ATOM 834 N N . TRP A 1 104 ? 5.464 0.573 -6.051 1.00 81.75 104 TRP A N 1
ATOM 835 C CA . TRP A 1 104 ? 4.104 0.432 -6.558 1.00 81.75 104 TRP A CA 1
ATOM 836 C C . TRP A 1 104 ? 3.729 -1.036 -6.799 1.00 81.75 104 TRP A C 1
ATOM 838 O O . TRP A 1 104 ? 2.694 -1.489 -6.315 1.00 81.75 104 TRP A O 1
ATOM 848 N N . SER A 1 105 ? 4.599 -1.826 -7.439 1.00 84.81 105 SER A N 1
ATOM 849 C CA . SER A 1 105 ? 4.344 -3.257 -7.648 1.00 84.81 105 SER A CA 1
ATOM 850 C C . SER A 1 105 ? 4.213 -4.014 -6.330 1.00 84.81 105 SER A C 1
ATOM 852 O O . SER A 1 105 ? 3.317 -4.837 -6.183 1.00 84.81 105 SER A O 1
ATOM 854 N N . ASN A 1 106 ? 5.069 -3.721 -5.343 1.00 82.94 106 ASN A N 1
ATOM 855 C CA . ASN A 1 106 ? 4.968 -4.347 -4.024 1.00 82.94 106 ASN A CA 1
ATOM 856 C C . ASN A 1 106 ? 3.683 -3.962 -3.290 1.00 82.94 106 ASN A C 1
ATOM 858 O O . ASN A 1 106 ? 3.149 -4.788 -2.557 1.00 82.94 106 ASN A O 1
ATOM 862 N N . TYR A 1 107 ? 3.193 -2.737 -3.474 1.00 82.69 107 TYR A N 1
ATOM 863 C CA . TYR A 1 107 ? 1.937 -2.295 -2.877 1.00 82.69 107 TYR A CA 1
ATOM 864 C C . TYR A 1 107 ? 0.733 -3.040 -3.472 1.00 82.69 107 TYR A C 1
ATOM 866 O O . TYR A 1 107 ? -0.146 -3.473 -2.730 1.00 82.69 107 TYR A O 1
ATOM 874 N N . HIS A 1 108 ? 0.722 -3.252 -4.790 1.00 82.25 108 HIS A N 1
ATOM 875 C CA . HIS A 1 108 ? -0.373 -3.924 -5.498 1.00 82.25 108 HIS A CA 1
ATOM 876 C C . HIS A 1 108 ? -0.198 -5.446 -5.646 1.00 82.25 108 HIS A C 1
ATOM 878 O O . HIS A 1 108 ? -1.030 -6.101 -6.265 1.00 82.25 108 HIS A O 1
ATOM 884 N N . ARG A 1 109 ? 0.851 -6.060 -5.081 1.00 82.50 109 ARG A N 1
ATOM 885 C CA . ARG A 1 109 ? 1.111 -7.500 -5.277 1.00 82.50 109 ARG A CA 1
ATOM 886 C C . ARG A 1 109 ? 0.062 -8.430 -4.657 1.00 82.50 109 ARG A C 1
ATOM 888 O O . ARG A 1 109 ? 0.048 -9.612 -4.998 1.00 82.50 109 ARG A O 1
ATOM 895 N N . SER A 1 110 ? -0.748 -7.943 -3.716 1.00 80.56 110 SER A N 1
ATOM 896 C CA . SER A 1 110 ? -1.736 -8.761 -2.998 1.00 80.56 110 SER A CA 1
ATOM 897 C C . SER A 1 110 ? -3.119 -8.800 -3.632 1.00 80.56 110 SER A C 1
ATOM 899 O O . SER A 1 110 ? -3.903 -9.725 -3.383 1.00 80.56 110 SER A O 1
ATOM 901 N N . VAL A 1 111 ? -3.388 -7.855 -4.526 1.00 81.12 111 VAL A N 1
ATOM 902 C CA . VAL A 1 111 ? -4.591 -7.817 -5.353 1.00 81.12 111 VAL A CA 1
ATOM 903 C C . VAL A 1 111 ? -4.337 -8.484 -6.711 1.00 81.12 111 VAL A C 1
ATOM 905 O O . VAL A 1 111 ? -3.211 -8.848 -7.058 1.00 81.12 111 VAL A O 1
ATOM 908 N N . VAL A 1 112 ? -5.403 -8.710 -7.484 1.00 81.31 112 VAL A N 1
ATOM 909 C CA . VAL A 1 112 ? -5.314 -9.333 -8.815 1.00 81.31 112 VAL A CA 1
ATOM 910 C C . VAL A 1 112 ? -4.787 -8.301 -9.817 1.00 81.31 112 VAL A C 1
ATOM 912 O O . VAL A 1 112 ? -5.555 -7.628 -10.493 1.00 81.31 112 VAL A O 1
ATOM 915 N N . SER A 1 113 ? -3.462 -8.144 -9.886 1.00 82.81 113 SER A N 1
ATOM 916 C CA . SER A 1 113 ? -2.815 -7.082 -10.680 1.00 82.81 113 SER A CA 1
ATOM 917 C C . SER A 1 113 ? -1.881 -7.568 -11.787 1.00 82.81 113 SER A C 1
ATOM 919 O O . SER A 1 113 ? -1.218 -6.747 -12.412 1.00 82.81 113 SER A O 1
ATOM 921 N N . LYS A 1 114 ? -1.841 -8.872 -12.086 1.00 86.12 114 LYS A N 1
ATOM 922 C CA . LYS A 1 114 ? -0.968 -9.435 -13.138 1.00 86.12 114 LYS A CA 1
ATOM 923 C C . LYS A 1 114 ? -1.143 -8.748 -14.497 1.00 86.12 114 LYS A C 1
ATOM 925 O O . LYS A 1 114 ? -0.160 -8.317 -15.088 1.00 86.12 114 LYS A O 1
ATOM 930 N N . GLU A 1 115 ? -2.381 -8.613 -14.961 1.00 87.44 115 GLU A N 1
ATOM 931 C CA . GLU A 1 115 ? -2.679 -7.980 -16.251 1.00 87.44 115 GLU A CA 1
ATOM 932 C C . GLU A 1 115 ? -2.331 -6.484 -16.247 1.00 87.44 115 GLU A C 1
ATOM 934 O O . GLU A 1 115 ? -1.699 -5.975 -17.172 1.00 87.44 115 GLU A O 1
ATOM 939 N N . VAL A 1 116 ? -2.656 -5.788 -15.153 1.00 87.00 116 VAL A N 1
ATOM 940 C CA . VAL A 1 116 ? -2.306 -4.374 -14.962 1.00 87.00 116 VAL A CA 1
ATOM 941 C C . VAL A 1 116 ? -0.789 -4.176 -15.002 1.00 87.00 116 VAL A C 1
ATOM 943 O O . VAL A 1 116 ? -0.315 -3.238 -15.638 1.00 87.00 116 VAL A O 1
ATOM 946 N N . PHE A 1 117 ? -0.015 -5.068 -14.380 1.00 88.38 117 PHE A N 1
ATOM 947 C CA . PHE A 1 117 ? 1.447 -5.018 -14.401 1.00 88.38 117 PHE A CA 1
ATOM 948 C C . PHE A 1 117 ? 1.997 -5.175 -15.822 1.00 88.38 117 PHE A C 1
ATOM 950 O O . PHE A 1 117 ? 2.840 -4.379 -16.229 1.00 88.38 117 PHE A O 1
ATOM 957 N N . SER A 1 118 ? 1.474 -6.122 -16.606 1.00 89.75 118 SER A N 1
ATOM 958 C CA . SER A 1 118 ? 1.845 -6.280 -18.019 1.00 89.75 118 SER A CA 1
ATOM 959 C C . SER A 1 118 ? 1.516 -5.033 -18.847 1.00 89.75 118 SER A C 1
ATOM 961 O O . SER A 1 118 ? 2.349 -4.563 -19.624 1.00 89.75 118 SER A O 1
ATOM 963 N N . ASN A 1 119 ? 0.339 -4.441 -18.636 1.00 89.75 119 ASN A N 1
ATOM 964 C CA . ASN A 1 119 ? -0.070 -3.213 -19.318 1.00 89.75 119 ASN A CA 1
ATOM 965 C C . ASN A 1 119 ? 0.817 -2.013 -18.945 1.00 89.75 119 ASN A C 1
ATOM 967 O O . ASN A 1 119 ? 1.151 -1.191 -19.804 1.00 89.75 119 ASN A O 1
ATOM 971 N N . LEU A 1 120 ? 1.234 -1.906 -17.681 1.00 87.75 120 LEU A N 1
ATOM 972 C CA . LEU A 1 120 ? 2.158 -0.868 -17.224 1.00 87.75 120 LEU A CA 1
ATOM 973 C C . LEU A 1 120 ? 3.561 -1.051 -17.797 1.00 87.75 120 LEU A C 1
ATOM 975 O O . LEU A 1 120 ? 4.148 -0.068 -18.246 1.00 87.75 120 LEU A O 1
ATOM 979 N N . ASP A 1 121 ? 4.071 -2.281 -17.851 1.00 89.06 121 ASP A N 1
ATOM 980 C CA . ASP A 1 121 ? 5.354 -2.586 -18.490 1.00 89.06 121 ASP A CA 1
ATOM 981 C C . ASP A 1 121 ? 5.350 -2.177 -19.969 1.00 89.06 121 ASP A C 1
ATOM 983 O O . ASP A 1 121 ? 6.275 -1.506 -20.435 1.00 89.06 121 ASP A O 1
ATOM 987 N N . TYR A 1 122 ? 4.268 -2.481 -20.692 1.00 90.50 122 TYR A N 1
ATOM 988 C CA . TYR A 1 122 ? 4.090 -2.057 -22.080 1.00 90.50 122 TYR A CA 1
ATOM 989 C C . TYR A 1 122 ? 4.072 -0.525 -22.231 1.00 90.50 122 TYR A C 1
ATOM 991 O O . TYR A 1 122 ? 4.764 0.044 -23.084 1.00 90.50 122 TYR A O 1
ATOM 999 N N . ARG A 1 123 ? 3.322 0.182 -21.374 1.00 90.44 123 ARG A N 1
ATOM 1000 C CA . ARG A 1 123 ? 3.281 1.656 -21.380 1.00 90.44 123 ARG A CA 1
ATOM 1001 C C . ARG A 1 123 ? 4.646 2.265 -21.064 1.00 90.44 123 ARG A C 1
ATOM 1003 O O . ARG A 1 123 ? 5.075 3.188 -21.759 1.00 90.44 123 ARG A O 1
ATOM 1010 N N . MET A 1 124 ? 5.347 1.727 -20.070 1.00 86.94 124 MET A N 1
ATOM 1011 C CA . MET A 1 124 ? 6.700 2.145 -19.706 1.00 86.94 124 MET A CA 1
ATOM 1012 C C . MET A 1 124 ? 7.673 1.969 -20.867 1.00 86.94 124 MET A C 1
ATOM 1014 O O . MET A 1 124 ? 8.439 2.888 -21.169 1.00 86.94 124 MET A O 1
ATOM 1018 N N . TRP A 1 125 ? 7.610 0.831 -21.558 1.00 91.81 125 TRP A N 1
ATOM 1019 C CA . TRP A 1 125 ? 8.431 0.575 -22.735 1.00 91.81 125 TRP A CA 1
ATOM 1020 C C . TRP A 1 125 ? 8.202 1.641 -23.815 1.00 91.81 125 TRP A C 1
ATOM 1022 O O . TRP A 1 125 ? 9.160 2.252 -24.290 1.00 91.81 125 TRP A O 1
ATOM 1032 N N . ASN A 1 126 ? 6.941 1.957 -24.128 1.00 91.00 126 ASN A N 1
ATOM 1033 C CA . ASN A 1 126 ? 6.594 2.991 -25.107 1.00 91.00 126 ASN A CA 1
ATOM 1034 C C . ASN A 1 126 ? 7.108 4.382 -24.707 1.00 91.00 126 ASN A C 1
ATOM 1036 O O . ASN A 1 126 ? 7.621 5.130 -25.546 1.00 91.00 126 ASN A O 1
ATOM 1040 N N . MET A 1 127 ? 7.002 4.745 -23.426 1.00 90.56 127 MET A N 1
ATOM 1041 C CA . MET A 1 127 ? 7.513 6.021 -22.914 1.00 90.56 127 MET A CA 1
ATOM 1042 C C . MET A 1 127 ? 9.039 6.105 -23.021 1.00 90.56 127 MET A C 1
ATOM 1044 O O . MET A 1 127 ? 9.564 7.126 -23.475 1.00 90.56 127 MET A O 1
ATOM 1048 N N . LEU A 1 128 ? 9.748 5.030 -22.669 1.00 90.19 128 LEU A N 1
ATOM 1049 C CA . LEU A 1 128 ? 11.206 4.941 -22.769 1.00 90.19 128 LEU A CA 1
ATOM 1050 C C . LEU A 1 128 ? 11.682 4.948 -24.221 1.00 90.19 128 LEU A C 1
ATOM 1052 O O . LEU A 1 128 ? 12.653 5.629 -24.543 1.00 90.19 128 LEU A O 1
ATOM 1056 N N . TRP A 1 129 ? 10.965 4.274 -25.119 1.00 91.06 129 TRP A N 1
ATOM 1057 C CA . TRP A 1 129 ? 11.243 4.301 -26.552 1.00 91.06 129 TRP A CA 1
ATOM 1058 C C . TRP A 1 129 ? 11.111 5.716 -27.126 1.00 91.06 129 TRP A C 1
ATOM 1060 O O . TRP A 1 129 ? 12.024 6.225 -27.783 1.00 91.06 129 TRP A O 1
ATOM 1070 N N . ARG A 1 130 ? 10.009 6.411 -26.811 1.00 90.56 130 ARG A N 1
ATOM 1071 C CA . ARG A 1 130 ? 9.798 7.814 -27.210 1.00 90.56 130 ARG A CA 1
ATOM 1072 C C . ARG A 1 130 ? 10.837 8.746 -26.595 1.00 90.56 130 ARG A C 1
ATOM 1074 O O . ARG A 1 130 ? 11.251 9.704 -27.242 1.00 90.56 130 ARG A O 1
ATOM 1081 N N . TRP A 1 131 ? 11.244 8.506 -25.352 1.00 91.62 131 TRP A N 1
ATOM 1082 C CA . TRP A 1 131 ? 12.321 9.254 -24.708 1.00 91.62 131 TRP A CA 1
ATOM 1083 C C . TRP A 1 131 ? 13.658 9.047 -25.428 1.00 91.62 131 TRP A C 1
ATOM 1085 O O . TRP A 1 131 ? 14.307 10.029 -25.775 1.00 91.62 131 TRP A O 1
ATOM 1095 N N . ALA A 1 132 ? 14.042 7.805 -25.728 1.00 89.44 132 ALA A N 1
ATOM 1096 C CA . ALA A 1 132 ? 15.323 7.504 -26.360 1.00 89.44 132 ALA A CA 1
ATOM 1097 C C . ALA A 1 132 ? 15.411 8.082 -27.779 1.00 89.44 132 ALA A C 1
ATOM 1099 O O . ALA A 1 132 ? 16.420 8.697 -28.120 1.00 89.44 132 ALA A O 1
ATOM 1100 N N . LYS A 1 133 ? 14.331 7.976 -28.569 1.00 88.44 133 LYS A N 1
ATOM 1101 C CA . LYS A 1 133 ? 14.234 8.616 -29.891 1.00 88.44 133 LYS A CA 1
ATOM 1102 C C . LYS A 1 133 ? 14.350 10.138 -29.823 1.00 88.44 133 LYS A C 1
ATOM 1104 O O . LYS A 1 133 ? 14.986 10.734 -30.680 1.00 88.44 133 LYS A O 1
ATOM 1109 N N . ARG A 1 134 ? 13.739 10.774 -28.816 1.00 87.88 134 ARG A N 1
ATOM 1110 C CA . ARG A 1 134 ? 13.843 12.231 -28.619 1.00 87.88 134 ARG A CA 1
ATOM 1111 C C . ARG A 1 134 ? 15.222 12.659 -28.129 1.00 87.88 134 ARG A C 1
ATOM 1113 O O . ARG A 1 134 ? 15.669 13.742 -28.467 1.00 87.88 134 ARG A O 1
ATOM 1120 N N . ARG A 1 135 ? 15.891 11.832 -27.327 1.00 85.50 135 ARG A N 1
ATOM 1121 C CA . ARG A 1 135 ? 17.214 12.147 -26.781 1.00 85.50 135 ARG A CA 1
ATOM 1122 C C . ARG A 1 135 ? 18.332 12.051 -27.822 1.00 85.50 135 ARG A C 1
ATOM 1124 O O . ARG A 1 135 ? 19.324 12.751 -27.675 1.00 85.50 135 ARG A O 1
ATOM 1131 N N . HIS A 1 136 ? 18.175 11.192 -28.827 1.00 85.69 136 HIS A N 1
ATOM 1132 C CA . HIS A 1 136 ? 19.155 10.966 -29.899 1.00 85.69 136 HIS A CA 1
ATOM 1133 C C . HIS A 1 136 ? 18.521 11.236 -31.261 1.00 85.69 136 HIS A C 1
ATOM 1135 O O . HIS A 1 136 ? 18.440 10.347 -32.106 1.00 85.69 136 HIS A O 1
ATOM 1141 N N . GLN A 1 137 ? 18.019 12.458 -31.448 1.00 81.06 137 GLN A N 1
ATOM 1142 C CA . GLN A 1 137 ? 17.455 12.901 -32.728 1.00 81.06 137 GLN A CA 1
ATOM 1143 C C . GLN A 1 137 ? 18.509 12.942 -33.844 1.00 81.06 137 GLN A C 1
ATOM 1145 O O . GLN A 1 137 ? 18.169 12.755 -35.005 1.00 81.06 137 GLN A O 1
ATOM 1150 N N . ASP A 1 138 ? 19.784 13.125 -33.489 1.00 77.62 138 ASP A N 1
ATOM 1151 C CA . ASP A 1 138 ? 20.939 13.157 -34.393 1.00 77.62 138 ASP A CA 1
ATOM 1152 C C . ASP A 1 138 ? 21.336 11.768 -34.929 1.00 77.62 138 ASP A C 1
ATOM 1154 O O . ASP A 1 138 ? 22.140 11.651 -35.855 1.00 77.62 138 ASP A O 1
ATOM 1158 N N . LYS A 1 139 ? 20.798 10.690 -34.344 1.00 75.69 139 LYS A N 1
ATOM 1159 C CA . LYS A 1 139 ? 21.065 9.311 -34.764 1.00 75.69 139 LYS A CA 1
ATOM 1160 C C . LYS A 1 139 ? 19.884 8.765 -35.562 1.00 75.69 139 LYS A C 1
ATOM 1162 O O . LYS A 1 139 ? 18.902 8.288 -35.003 1.00 75.69 139 LYS A O 1
ATOM 1167 N N . ASN A 1 140 ? 20.042 8.710 -36.884 1.00 65.19 140 ASN A N 1
ATOM 1168 C CA . ASN A 1 140 ? 19.038 8.142 -37.797 1.00 65.19 140 ASN A CA 1
ATOM 1169 C C . ASN A 1 140 ? 18.872 6.613 -37.678 1.00 65.19 140 ASN A C 1
ATOM 1171 O O . ASN A 1 140 ? 17.901 6.044 -38.177 1.00 65.19 140 ASN A O 1
ATOM 1175 N N . SER A 1 141 ? 19.791 5.923 -36.993 1.00 82.94 141 SER A N 1
ATOM 1176 C CA . SER A 1 141 ? 19.733 4.471 -36.823 1.00 82.94 141 SER A CA 1
ATOM 1177 C C . SER A 1 141 ? 18.978 4.073 -35.553 1.00 82.94 141 SER A C 1
ATOM 1179 O O . SER A 1 141 ? 19.502 4.154 -34.439 1.00 82.94 141 SER A O 1
ATOM 1181 N N . LYS A 1 142 ? 17.765 3.531 -35.727 1.00 83.56 142 LYS A N 1
ATOM 1182 C CA . LYS A 1 142 ? 17.010 2.864 -34.647 1.00 83.56 142 LYS A CA 1
ATOM 1183 C C . LYS A 1 142 ? 17.826 1.726 -34.019 1.00 83.56 142 LYS A C 1
ATOM 1185 O O . LYS A 1 142 ? 17.772 1.529 -32.809 1.00 83.56 142 LYS A O 1
ATOM 1190 N N . THR A 1 143 ? 18.629 1.030 -34.821 1.00 86.62 143 THR A N 1
ATOM 1191 C CA . THR A 1 143 ? 19.498 -0.072 -34.386 1.00 86.62 143 THR A CA 1
ATOM 1192 C C . THR A 1 143 ? 20.529 0.382 -33.357 1.00 86.62 143 THR A C 1
ATOM 1194 O O . THR A 1 143 ? 20.799 -0.335 -32.395 1.00 86.62 143 THR A O 1
ATOM 1197 N N . TRP A 1 144 ? 21.075 1.592 -33.507 1.00 90.31 144 TRP A N 1
ATOM 1198 C CA . TRP A 1 144 ? 22.011 2.144 -32.528 1.00 90.31 144 TRP A CA 1
ATOM 1199 C C . TRP A 1 144 ? 21.335 2.404 -31.177 1.00 90.31 144 TRP A C 1
ATOM 1201 O O . TRP A 1 144 ? 21.890 2.060 -30.134 1.00 90.31 144 TRP A O 1
ATOM 1211 N N . ILE A 1 145 ? 20.115 2.954 -31.192 1.00 87.69 145 ILE A N 1
ATOM 1212 C CA . ILE A 1 145 ? 19.325 3.208 -29.977 1.00 87.69 145 ILE A CA 1
ATOM 1213 C C . ILE A 1 145 ? 19.051 1.897 -29.232 1.00 87.69 145 ILE A C 1
ATOM 1215 O O . ILE A 1 145 ? 19.261 1.832 -28.020 1.00 87.69 145 ILE A O 1
ATOM 1219 N N . VAL A 1 146 ? 18.638 0.853 -29.958 1.00 88.50 146 VAL A N 1
ATOM 1220 C CA . VAL A 1 146 ? 18.406 -0.484 -29.393 1.00 88.50 146 VAL A CA 1
ATOM 1221 C C . VAL A 1 146 ? 19.685 -1.019 -28.758 1.00 88.50 146 VAL A C 1
ATOM 1223 O O . VAL A 1 146 ? 19.687 -1.278 -27.564 1.00 88.50 146 VAL A O 1
ATOM 1226 N N . ARG A 1 147 ? 20.804 -1.070 -29.494 1.00 87.38 147 ARG A N 1
ATOM 1227 C CA . ARG A 1 147 ? 22.086 -1.586 -28.970 1.00 87.38 147 ARG A CA 1
ATOM 1228 C C . ARG A 1 147 ? 22.600 -0.835 -27.740 1.00 87.38 147 ARG A C 1
ATOM 1230 O O . ARG A 1 147 ? 23.352 -1.405 -26.954 1.00 87.38 147 ARG A O 1
ATOM 1237 N N . LYS A 1 148 ? 22.245 0.443 -27.594 1.00 88.50 148 LYS A N 1
ATOM 1238 C CA . LYS A 1 148 ? 22.706 1.288 -26.488 1.00 88.50 148 LYS A CA 1
ATOM 1239 C C . LYS A 1 148 ? 21.916 1.104 -25.193 1.00 88.50 148 LYS A C 1
ATOM 1241 O O . LYS A 1 148 ? 22.492 1.323 -24.129 1.00 88.50 148 LYS A O 1
ATOM 1246 N N . TYR A 1 149 ? 20.620 0.815 -25.291 1.00 89.75 149 TYR A N 1
ATOM 1247 C CA . TYR A 1 149 ? 19.702 0.874 -24.148 1.00 89.75 149 TYR A CA 1
ATOM 1248 C C . TYR A 1 149 ? 18.875 -0.392 -23.934 1.00 89.75 149 TYR A C 1
ATOM 1250 O O . TYR A 1 149 ? 18.419 -0.614 -22.818 1.00 89.75 149 TYR A O 1
ATOM 1258 N N . TRP A 1 150 ? 18.634 -1.196 -24.969 1.00 92.38 150 TRP A N 1
ATOM 1259 C CA . TRP A 1 150 ? 17.835 -2.416 -24.897 1.00 92.38 150 TRP A CA 1
ATOM 1260 C C . TRP A 1 150 ? 18.742 -3.630 -25.043 1.00 92.38 150 TRP A C 1
ATOM 1262 O O . TRP A 1 150 ? 19.326 -3.876 -26.097 1.00 92.38 150 TRP A O 1
ATOM 1272 N N . HIS A 1 151 ? 18.836 -4.396 -23.966 1.00 89.62 151 HIS A N 1
ATOM 1273 C CA . HIS A 1 151 ? 19.703 -5.558 -23.861 1.00 89.62 151 HIS A CA 1
ATOM 1274 C C . HIS A 1 151 ? 18.869 -6.826 -23.641 1.00 89.62 151 HIS A C 1
ATOM 1276 O O . HIS A 1 151 ? 17.704 -6.761 -23.238 1.00 89.62 151 HIS A O 1
ATOM 1282 N N . SER A 1 152 ? 19.470 -7.977 -23.921 1.00 87.25 152 SER A N 1
ATOM 1283 C CA . SER A 1 152 ? 18.902 -9.290 -23.611 1.00 87.25 152 SER A CA 1
ATOM 1284 C C . SER A 1 152 ? 19.553 -9.838 -22.346 1.00 87.25 152 SER A C 1
ATOM 1286 O O . SER A 1 152 ? 20.764 -9.713 -22.171 1.00 87.25 152 SER A O 1
ATOM 1288 N N . GLU A 1 153 ? 18.757 -10.425 -21.458 1.00 79.56 153 GLU A N 1
ATOM 1289 C CA . GLU A 1 153 ? 19.226 -11.024 -20.209 1.00 79.56 153 GLU A CA 1
ATOM 1290 C C . GLU A 1 153 ? 18.410 -12.284 -19.890 1.00 79.56 153 GLU A C 1
ATOM 1292 O O . GLU A 1 153 ? 17.195 -12.226 -19.680 1.00 79.56 153 GLU A O 1
ATOM 1297 N N . GLY A 1 154 ? 19.085 -13.436 -19.851 1.00 81.19 154 GLY A N 1
ATOM 1298 C CA . GLY A 1 154 ? 18.430 -14.734 -19.694 1.00 81.19 154 GLY A CA 1
ATOM 1299 C C . GLY A 1 154 ? 17.430 -14.991 -20.825 1.00 81.19 154 GLY A C 1
ATOM 1300 O O . GLY A 1 154 ? 17.767 -14.861 -21.997 1.00 81.19 154 GLY A O 1
ATOM 1301 N N . SER A 1 155 ? 16.185 -15.316 -20.471 1.00 82.62 155 SER A N 1
ATOM 1302 C CA . SER A 1 155 ? 15.088 -15.509 -21.430 1.00 82.62 155 SER A CA 1
ATOM 1303 C C . SER A 1 155 ? 14.408 -14.209 -21.873 1.00 82.62 155 SER A C 1
ATOM 1305 O O . SER A 1 155 ? 13.550 -14.234 -22.757 1.00 82.62 155 SER A O 1
ATOM 1307 N N . ARG A 1 156 ? 14.744 -13.064 -21.260 1.00 81.12 156 ARG A N 1
ATOM 1308 C CA . ARG A 1 156 ? 14.068 -11.792 -21.527 1.00 81.12 156 ARG A CA 1
ATOM 1309 C C . ARG A 1 156 ? 14.861 -10.926 -22.485 1.00 81.12 156 ARG A C 1
ATOM 1311 O O . ARG A 1 156 ? 16.011 -10.571 -22.240 1.00 81.12 156 ARG A O 1
ATOM 1318 N N . ASN A 1 157 ? 14.186 -10.523 -23.551 1.00 85.44 157 ASN A N 1
ATOM 1319 C CA . ASN A 1 157 ? 14.686 -9.563 -24.523 1.00 85.44 157 ASN A CA 1
ATOM 1320 C C . ASN A 1 157 ? 14.096 -8.176 -24.251 1.00 85.44 157 ASN A C 1
ATOM 1322 O O . ASN A 1 157 ? 13.121 -8.041 -23.513 1.00 85.44 157 ASN A O 1
ATOM 1326 N N . TRP A 1 158 ? 14.666 -7.147 -24.882 1.00 88.19 158 TRP A N 1
ATOM 1327 C CA . TRP A 1 158 ? 14.166 -5.769 -24.802 1.00 88.19 158 TRP A CA 1
ATOM 1328 C C . TRP A 1 158 ? 14.153 -5.184 -23.384 1.00 88.19 158 TRP A C 1
ATOM 1330 O O . TRP A 1 158 ? 13.291 -4.373 -23.035 1.00 88.19 158 TRP A O 1
ATOM 1340 N N . MET A 1 159 ? 15.153 -5.535 -22.580 1.00 87.12 159 MET A N 1
ATOM 1341 C CA . MET A 1 159 ? 15.320 -4.989 -21.241 1.00 87.12 159 MET A CA 1
ATOM 1342 C C . MET A 1 159 ? 16.026 -3.640 -21.306 1.00 87.12 159 MET A C 1
ATOM 1344 O O . MET A 1 159 ? 17.173 -3.556 -21.747 1.00 87.12 159 MET A O 1
ATOM 1348 N N . PHE A 1 160 ? 15.360 -2.584 -20.830 1.00 88.69 160 PHE A N 1
ATOM 1349 C CA . PHE A 1 160 ? 15.998 -1.278 -20.709 1.00 88.69 160 PHE A CA 1
ATOM 1350 C C . PHE A 1 160 ? 17.076 -1.322 -19.623 1.00 88.69 160 PHE A C 1
ATOM 1352 O O . PHE A 1 160 ? 16.785 -1.518 -18.435 1.00 88.69 160 PHE A O 1
ATOM 1359 N N . SER A 1 161 ? 18.327 -1.106 -20.009 1.00 87.06 161 SER A N 1
ATOM 1360 C CA . SER A 1 161 ? 19.427 -0.988 -19.066 1.00 87.06 161 SER A CA 1
ATOM 1361 C C . SER A 1 161 ? 20.460 0.038 -19.517 1.00 87.06 161 SER A C 1
ATOM 1363 O O . SER A 1 161 ? 20.524 0.496 -20.655 1.00 87.06 161 SER A O 1
ATOM 1365 N N . THR A 1 162 ? 21.231 0.482 -18.539 1.00 82.25 162 THR A N 1
ATOM 1366 C CA . THR A 1 162 ? 22.390 1.350 -18.706 1.00 82.25 162 THR A CA 1
ATOM 1367 C C . THR A 1 162 ? 23.586 0.646 -18.084 1.00 82.25 162 THR A C 1
ATOM 1369 O O . THR A 1 162 ? 23.412 -0.291 -17.306 1.00 82.25 162 THR A O 1
ATOM 1372 N N . LYS A 1 163 ? 24.801 1.150 -18.333 1.00 76.06 163 LYS A N 1
ATOM 1373 C CA . LYS A 1 163 ? 26.042 0.582 -17.773 1.00 76.06 163 LYS A CA 1
ATOM 1374 C C . LYS A 1 163 ? 25.999 0.334 -16.254 1.00 76.06 163 LYS A C 1
ATOM 1376 O O . LYS A 1 163 ? 26.728 -0.521 -15.776 1.00 76.06 163 LYS A O 1
ATOM 1381 N N . LYS A 1 164 ? 25.194 1.102 -15.503 1.00 74.88 164 LYS A N 1
ATOM 1382 C CA . LYS A 1 164 ? 25.105 1.015 -14.035 1.00 74.88 164 LYS A CA 1
ATOM 1383 C C . LYS A 1 164 ? 23.808 0.385 -13.523 1.00 74.88 164 LYS A C 1
ATOM 1385 O O . LYS A 1 164 ? 23.836 -0.266 -12.491 1.00 74.88 164 LYS A O 1
ATOM 1390 N N . ASN A 1 165 ? 22.680 0.595 -14.207 1.00 78.75 165 ASN A N 1
ATOM 1391 C CA . ASN A 1 165 ? 21.356 0.254 -13.684 1.00 78.75 165 ASN A CA 1
ATOM 1392 C C . ASN A 1 165 ? 20.463 -0.383 -14.752 1.00 78.75 165 ASN A C 1
ATOM 1394 O O . ASN A 1 165 ? 20.375 0.121 -15.874 1.00 78.75 165 ASN A O 1
ATOM 1398 N N . ARG A 1 166 ? 19.728 -1.427 -14.356 1.00 84.06 166 ARG A N 1
ATOM 1399 C CA . ARG A 1 166 ? 18.643 -2.049 -15.128 1.00 84.06 166 ARG A CA 1
ATOM 1400 C C . ARG A 1 166 ? 17.286 -1.577 -14.618 1.00 84.06 166 ARG A C 1
ATOM 1402 O O . ARG A 1 166 ? 17.108 -1.439 -13.406 1.00 84.06 166 ARG A O 1
ATOM 1409 N N . LEU A 1 167 ? 16.332 -1.368 -15.522 1.00 85.75 167 LEU A N 1
ATOM 1410 C CA . LEU A 1 167 ? 14.949 -1.105 -15.142 1.00 85.75 167 LEU A CA 1
ATOM 1411 C C . LEU A 1 167 ? 14.303 -2.378 -14.579 1.00 85.75 167 LEU A C 1
ATOM 1413 O O . LEU A 1 167 ? 14.384 -3.444 -15.188 1.00 85.75 167 LEU A O 1
ATOM 1417 N N . LYS A 1 168 ? 13.669 -2.274 -13.412 1.00 86.12 168 LYS A N 1
ATOM 1418 C CA . LYS A 1 168 ? 12.804 -3.348 -12.903 1.00 86.12 168 LYS A CA 1
ATOM 1419 C C . LYS A 1 168 ? 11.435 -3.252 -13.564 1.00 86.12 168 LYS A C 1
ATOM 1421 O O . LYS A 1 168 ? 10.950 -2.144 -13.766 1.00 86.12 168 LYS A O 1
ATOM 1426 N N . LEU A 1 169 ? 10.840 -4.395 -13.888 1.00 86.00 169 LEU A N 1
ATOM 1427 C CA . LEU A 1 169 ? 9.510 -4.460 -14.487 1.00 86.00 169 LEU A CA 1
ATOM 1428 C C . LEU A 1 169 ? 8.455 -4.709 -13.408 1.00 86.00 169 LEU A C 1
ATOM 1430 O O . LEU A 1 169 ? 8.739 -5.296 -12.361 1.00 86.00 169 LEU A O 1
ATOM 1434 N N . PHE A 1 170 ? 7.229 -4.263 -13.656 1.00 85.94 170 PHE A N 1
ATOM 1435 C CA . PHE A 1 170 ? 6.092 -4.509 -12.777 1.00 85.94 170 P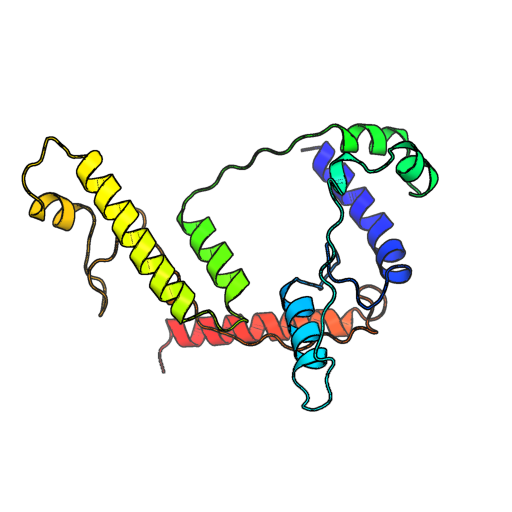HE A CA 1
ATOM 1436 C C . PHE A 1 170 ? 5.776 -6.008 -12.711 1.00 85.94 170 PHE A C 1
ATOM 1438 O O . PHE A 1 170 ? 5.620 -6.559 -11.619 1.00 85.94 170 PHE A O 1
ATOM 1445 N N . SER A 1 171 ? 5.799 -6.686 -13.862 1.00 85.69 171 SER A N 1
ATOM 1446 C CA . SER A 1 171 ? 5.540 -8.127 -14.012 1.00 85.69 171 SER A CA 1
ATOM 1447 C C . SER A 1 171 ? 6.545 -9.046 -13.309 1.00 85.69 171 SER A C 1
ATOM 1449 O O . SER A 1 171 ? 6.244 -10.217 -13.087 1.00 85.69 171 SER A O 1
ATOM 1451 N N . ASP A 1 172 ? 7.708 -8.533 -12.893 1.00 84.94 172 ASP A N 1
ATOM 1452 C CA . ASP A 1 172 ? 8.667 -9.288 -12.069 1.00 84.94 172 ASP A CA 1
ATOM 1453 C C . ASP A 1 172 ? 8.127 -9.591 -10.671 1.00 84.94 172 ASP A C 1
ATOM 1455 O O . ASP A 1 172 ? 8.611 -10.491 -9.982 1.00 84.94 172 ASP A O 1
ATOM 1459 N N . THR A 1 173 ? 7.138 -8.818 -10.227 1.00 83.62 173 THR A N 1
ATOM 1460 C CA . THR A 1 173 ? 6.616 -8.918 -8.872 1.00 83.62 173 THR A CA 1
ATOM 1461 C C . THR A 1 173 ? 5.631 -10.073 -8.785 1.00 83.62 173 THR A C 1
ATOM 1463 O O . THR A 1 173 ? 4.546 -10.044 -9.365 1.00 83.62 173 THR A O 1
ATOM 1466 N N . LYS A 1 174 ? 5.995 -11.105 -8.021 1.00 80.75 174 LYS A N 1
ATOM 1467 C CA . LYS A 1 174 ? 5.114 -12.241 -7.738 1.00 80.75 174 LYS A CA 1
ATOM 1468 C C . LYS A 1 174 ? 3.893 -11.778 -6.942 1.00 80.75 174 LYS A C 1
ATOM 1470 O O . LYS A 1 174 ? 4.029 -11.040 -5.964 1.00 80.75 174 LYS A O 1
ATOM 1475 N N . MET A 1 175 ? 2.709 -12.253 -7.314 1.00 80.00 175 MET A N 1
ATOM 1476 C CA . MET A 1 175 ? 1.501 -11.983 -6.533 1.00 80.00 175 MET A CA 1
ATOM 1477 C C . MET A 1 175 ? 1.471 -12.861 -5.281 1.00 80.00 175 MET A C 1
ATOM 1479 O O . MET A 1 175 ? 1.713 -14.063 -5.374 1.00 80.00 175 MET A O 1
ATOM 1483 N N . VAL A 1 176 ? 1.175 -12.269 -4.125 1.00 78.62 176 VAL A N 1
ATOM 1484 C CA . VAL A 1 176 ? 1.114 -12.967 -2.829 1.00 78.62 176 VAL A CA 1
ATOM 1485 C C . VAL A 1 176 ? -0.082 -12.454 -2.052 1.00 78.62 176 VAL A C 1
ATOM 1487 O O . VAL A 1 176 ? -0.204 -11.252 -1.851 1.00 78.62 176 VAL A O 1
ATOM 1490 N N . ARG A 1 177 ? -0.952 -13.361 -1.602 1.00 75.75 177 ARG A N 1
ATOM 1491 C CA . ARG A 1 177 ? -2.118 -13.006 -0.789 1.00 75.75 177 ARG A CA 1
ATOM 1492 C C . ARG A 1 177 ? -1.696 -12.691 0.641 1.00 75.75 177 ARG A C 1
ATOM 1494 O O . ARG A 1 177 ? -0.925 -13.442 1.240 1.00 75.7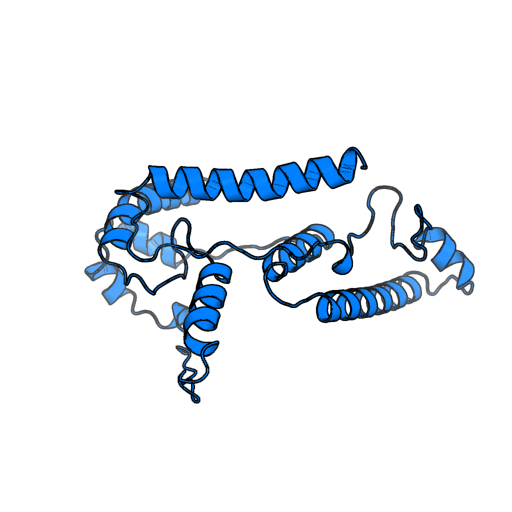5 177 ARG A O 1
ATOM 1501 N N . ASP A 1 178 ? -2.222 -11.596 1.172 1.00 72.38 178 ASP A N 1
ATOM 1502 C CA . ASP A 1 178 ? -1.996 -11.213 2.559 1.00 72.38 178 ASP A CA 1
ATOM 1503 C C . ASP A 1 178 ? -2.872 -12.045 3.502 1.00 72.38 178 ASP A C 1
ATOM 1505 O O . ASP A 1 178 ? -3.971 -12.483 3.162 1.00 72.38 178 ASP A O 1
ATOM 1509 N N . THR A 1 179 ? -2.363 -12.290 4.707 1.00 76.25 179 THR A N 1
ATOM 1510 C CA . THR A 1 179 ? -3.126 -12.962 5.763 1.00 76.25 179 THR A CA 1
ATOM 1511 C C . THR A 1 179 ? -4.016 -11.953 6.476 1.00 76.25 179 THR A C 1
ATOM 1513 O O . THR A 1 179 ? -3.536 -10.877 6.858 1.00 76.25 179 THR A O 1
ATOM 1516 N N . SER A 1 180 ? -5.274 -12.330 6.713 1.00 80.75 180 SER A N 1
ATOM 1517 C CA . SER A 1 180 ? -6.237 -11.498 7.432 1.00 80.75 180 SER A CA 1
ATOM 1518 C C . SER A 1 180 ? -5.709 -11.049 8.800 1.00 80.75 180 SER A C 1
ATOM 1520 O O . SER A 1 180 ? -5.049 -11.795 9.536 1.00 80.75 180 SER A O 1
ATOM 1522 N N . LEU A 1 181 ? -5.974 -9.783 9.115 1.00 86.81 181 LEU A N 1
ATOM 1523 C CA . LEU A 1 181 ? -5.689 -9.180 10.410 1.00 86.81 181 LEU A CA 1
ATOM 1524 C C . LEU A 1 181 ? -6.823 -9.512 11.391 1.00 86.81 181 LEU A C 1
ATOM 1526 O O . LEU A 1 181 ? -7.996 -9.450 11.032 1.00 86.81 181 LEU A O 1
ATOM 1530 N N . LYS A 1 182 ? -6.470 -9.826 12.640 1.00 88.44 182 LYS A N 1
ATOM 1531 C CA . LYS A 1 182 ? -7.423 -9.879 13.753 1.00 88.44 182 LYS A CA 1
ATOM 1532 C C . LYS A 1 182 ? -7.704 -8.452 14.229 1.00 88.44 182 LYS A C 1
ATOM 1534 O O . LYS A 1 182 ? -6.786 -7.786 14.704 1.00 88.44 182 LYS A O 1
ATOM 1539 N N . LEU A 1 183 ? -8.934 -7.978 14.032 1.00 87.56 183 LEU A N 1
ATOM 1540 C CA . LEU A 1 183 ? -9.310 -6.571 14.238 1.00 87.56 183 LEU A CA 1
ATOM 1541 C C . LEU A 1 183 ? -9.419 -6.179 15.718 1.00 87.56 183 LEU A C 1
ATOM 1543 O O . LEU A 1 183 ? -9.209 -5.016 16.051 1.00 87.56 183 LEU A O 1
ATOM 1547 N N . ASP A 1 184 ? -9.680 -7.155 16.591 1.00 87.69 184 ASP A N 1
ATOM 1548 C CA . ASP A 1 184 ? -9.766 -7.025 18.050 1.00 87.69 184 ASP A CA 1
ATOM 1549 C C . ASP A 1 184 ? -8.402 -6.820 18.729 1.00 87.69 184 ASP A C 1
ATOM 1551 O O . ASP A 1 184 ? -8.339 -6.516 19.917 1.00 87.69 184 ASP A O 1
ATOM 1555 N N . LYS A 1 185 ? -7.297 -7.001 17.994 1.00 89.69 185 LYS A N 1
ATOM 1556 C CA . LYS A 1 185 ? -5.947 -7.007 18.561 1.00 89.69 185 LYS A CA 1
ATOM 1557 C C . LYS A 1 185 ? -5.316 -5.623 18.589 1.00 89.69 185 LYS A C 1
ATOM 1559 O O . LYS A 1 185 ? -5.249 -4.939 17.566 1.00 89.69 185 LYS A O 1
ATOM 1564 N N . ASN A 1 186 ? -4.764 -5.259 19.747 1.00 88.62 186 ASN A N 1
ATOM 1565 C CA . ASN A 1 186 ? -4.066 -3.994 19.952 1.00 88.62 186 ASN A CA 1
ATOM 1566 C C . ASN A 1 186 ? -2.537 -4.215 19.947 1.00 88.62 186 ASN A C 1
ATOM 1568 O O . ASN A 1 186 ? -2.036 -4.995 20.752 1.00 88.62 186 ASN A O 1
ATOM 1572 N N . PRO A 1 187 ? -1.758 -3.527 19.091 1.00 88.38 187 PRO A N 1
ATOM 1573 C CA . PRO A 1 187 ? -0.293 -3.600 19.040 1.00 88.38 187 PRO A CA 1
ATOM 1574 C C . PRO A 1 187 ? 0.460 -3.486 20.368 1.00 88.38 187 PRO A C 1
ATOM 1576 O O . PRO A 1 187 ? 1.560 -4.031 20.488 1.00 88.38 187 PRO A O 1
ATOM 1579 N N . TYR A 1 188 ? -0.100 -2.758 21.331 1.00 88.25 188 TYR A N 1
ATOM 1580 C CA . TYR A 1 188 ? 0.514 -2.486 22.626 1.00 88.25 188 TYR A CA 1
ATOM 1581 C C . TYR A 1 188 ? 0.160 -3.522 23.691 1.00 88.25 188 TYR A C 1
ATOM 1583 O O . TYR A 1 188 ? 0.992 -3.801 24.548 1.00 88.25 188 TYR A O 1
ATOM 1591 N N . LEU A 1 189 ? -1.034 -4.115 23.612 1.00 89.06 189 LEU A N 1
ATOM 1592 C CA . LEU A 1 189 ? -1.497 -5.145 24.548 1.00 89.06 189 LEU A CA 1
ATOM 1593 C C . LEU A 1 189 ? -1.176 -6.556 24.027 1.00 89.06 189 LEU A C 1
ATOM 1595 O O . LEU A 1 189 ? -0.661 -7.398 24.752 1.00 89.06 189 LEU A O 1
ATOM 1599 N N . ASP A 1 190 ? -1.385 -6.793 22.733 1.00 90.56 190 ASP A N 1
ATOM 1600 C CA . ASP A 1 190 ? -1.207 -8.074 22.045 1.00 90.56 190 ASP A CA 1
ATOM 1601 C C . ASP A 1 190 ? 0.092 -8.114 21.219 1.00 90.56 190 ASP A C 1
ATOM 1603 O O . ASP A 1 190 ? 0.112 -8.557 20.064 1.00 90.56 190 ASP A O 1
ATOM 1607 N N . SER A 1 191 ? 1.204 -7.633 21.780 1.00 88.56 191 SER A N 1
ATOM 1608 C CA . SER A 1 191 ? 2.454 -7.459 21.021 1.00 88.56 191 SER A CA 1
ATOM 1609 C C . SER A 1 191 ? 2.967 -8.753 20.362 1.00 88.56 191 SER A C 1
ATOM 1611 O O . SER A 1 191 ? 3.489 -8.717 19.243 1.00 88.56 191 SER A O 1
ATOM 1613 N N . GLU A 1 192 ? 2.758 -9.909 20.999 1.00 90.94 192 GLU A N 1
ATOM 1614 C CA . GLU A 1 192 ? 3.157 -11.223 20.480 1.00 90.94 192 GLU A CA 1
ATOM 1615 C C . GLU A 1 192 ? 2.442 -11.589 19.176 1.00 90.94 192 GLU A C 1
ATOM 1617 O O . GLU A 1 192 ? 3.078 -12.065 18.2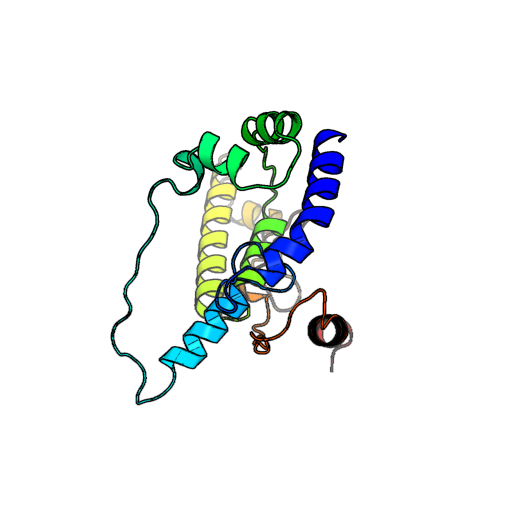30 1.00 90.94 192 GLU A O 1
ATOM 1622 N N . TYR A 1 193 ? 1.145 -11.285 19.057 1.00 90.75 193 TYR A N 1
ATOM 1623 C CA . TYR A 1 193 ? 0.396 -11.522 17.822 1.00 90.75 193 TYR A CA 1
ATOM 1624 C C . TYR A 1 193 ? 1.025 -10.767 16.643 1.00 90.75 193 TYR A C 1
ATOM 1626 O O . TYR A 1 193 ? 1.267 -11.345 15.577 1.00 90.75 193 TYR A O 1
ATOM 1634 N N . PHE A 1 194 ? 1.360 -9.491 16.843 1.00 88.12 194 PHE A N 1
ATOM 1635 C CA . PHE A 1 194 ? 1.952 -8.654 15.801 1.00 88.12 194 PHE A CA 1
ATOM 1636 C C . PHE A 1 194 ? 3.397 -9.044 15.475 1.00 88.12 194 PHE A C 1
ATOM 1638 O O . PHE A 1 194 ? 3.782 -9.019 14.301 1.00 88.12 194 PHE A O 1
ATOM 1645 N N . LYS A 1 195 ? 4.191 -9.469 16.469 1.00 87.94 195 LYS A N 1
ATOM 1646 C CA . LYS A 1 195 ? 5.534 -10.028 16.240 1.00 87.94 195 LYS A CA 1
ATOM 1647 C C . LYS A 1 195 ? 5.459 -11.282 15.373 1.00 87.94 195 LYS A C 1
ATOM 1649 O O . LYS A 1 195 ? 6.131 -11.343 14.342 1.00 87.94 195 LYS A O 1
ATOM 1654 N N . LEU A 1 196 ? 4.596 -12.237 15.723 1.00 87.81 196 LEU A N 1
ATOM 1655 C CA . LEU A 1 196 ? 4.400 -13.471 14.958 1.00 87.81 196 LEU A CA 1
ATOM 1656 C C . LEU A 1 196 ? 3.876 -13.193 13.547 1.00 87.81 196 LEU A C 1
ATOM 1658 O O . LEU A 1 196 ? 4.380 -13.764 12.581 1.00 87.81 196 LEU A O 1
ATOM 1662 N N . ARG A 1 197 ? 2.919 -12.271 13.393 1.00 85.50 197 ARG A N 1
ATOM 1663 C CA . ARG A 1 197 ? 2.414 -11.844 12.078 1.00 85.50 197 ARG A CA 1
ATOM 1664 C C . ARG A 1 197 ? 3.534 -11.261 11.216 1.00 85.50 197 ARG A C 1
ATOM 1666 O O . ARG A 1 197 ? 3.687 -11.653 10.060 1.00 85.50 197 ARG A O 1
ATOM 1673 N N . LYS A 1 198 ? 4.363 -10.378 11.783 1.00 84.75 198 LYS A N 1
ATOM 1674 C CA . LYS A 1 198 ? 5.518 -9.785 11.092 1.00 84.75 198 LYS A CA 1
ATOM 1675 C C . LYS A 1 198 ? 6.557 -10.839 10.715 1.00 84.75 198 LYS A C 1
ATOM 1677 O O . LYS A 1 198 ? 7.107 -10.774 9.618 1.00 84.75 198 LYS A O 1
ATOM 1682 N N . LEU A 1 199 ? 6.820 -11.808 11.593 1.00 84.38 199 LEU A N 1
ATOM 1683 C CA . LEU A 1 199 ? 7.710 -12.935 11.309 1.00 84.38 199 LEU A CA 1
ATOM 1684 C C . LEU A 1 199 ? 7.164 -13.802 10.176 1.00 84.38 199 LEU A C 1
ATOM 1686 O O . LEU A 1 199 ? 7.913 -14.095 9.254 1.00 84.38 199 LEU A O 1
ATOM 1690 N N . ARG A 1 200 ? 5.865 -14.124 10.167 1.00 81.19 200 ARG A N 1
ATOM 1691 C CA . ARG A 1 200 ? 5.218 -14.854 9.062 1.00 81.19 200 ARG A CA 1
ATOM 1692 C C . ARG A 1 200 ? 5.324 -14.094 7.743 1.00 81.19 200 ARG A C 1
ATOM 1694 O O . ARG A 1 200 ? 5.767 -14.661 6.752 1.00 81.19 200 ARG A O 1
ATOM 1701 N N . GLN A 1 201 ? 5.020 -12.796 7.734 1.00 76.44 201 GLN A N 1
ATOM 1702 C CA . GLN A 1 201 ? 5.172 -11.952 6.542 1.00 76.44 201 GLN A CA 1
ATOM 1703 C C . GLN A 1 201 ? 6.630 -11.884 6.058 1.00 76.44 201 GLN A C 1
ATOM 1705 O O . GLN A 1 201 ? 6.888 -11.901 4.855 1.00 76.44 201 GLN A O 1
ATOM 1710 N N . LYS A 1 202 ? 7.602 -11.819 6.978 1.00 74.75 202 LYS A N 1
ATOM 1711 C CA . LYS A 1 202 ? 9.033 -11.872 6.643 1.00 74.75 202 LYS A CA 1
ATOM 1712 C C . LYS A 1 202 ? 9.452 -13.244 6.121 1.00 74.75 202 LYS A C 1
ATOM 1714 O O . LYS A 1 202 ? 10.179 -13.291 5.141 1.00 74.75 202 LYS A O 1
ATOM 1719 N N . ALA A 1 203 ? 8.996 -14.332 6.733 1.00 72.81 203 ALA A N 1
ATOM 1720 C CA . ALA A 1 203 ? 9.294 -15.701 6.322 1.00 72.81 203 ALA A CA 1
ATOM 1721 C C . ALA A 1 203 ? 8.713 -16.011 4.937 1.00 72.81 203 ALA A C 1
ATOM 1723 O O . ALA A 1 203 ? 9.392 -16.617 4.113 1.00 72.81 203 ALA A O 1
ATOM 1724 N N . LEU A 1 204 ? 7.511 -15.516 4.626 1.00 66.69 204 LEU A N 1
ATOM 1725 C CA . LEU A 1 204 ? 6.945 -15.570 3.274 1.00 66.69 204 LEU A CA 1
ATOM 1726 C C . LEU A 1 204 ? 7.847 -14.842 2.265 1.00 66.69 204 LEU A C 1
ATOM 1728 O O . LEU A 1 204 ? 8.154 -15.390 1.213 1.00 66.69 204 LEU A O 1
ATOM 1732 N N . LYS A 1 205 ? 8.365 -13.658 2.613 1.00 65.69 205 LYS A N 1
ATOM 1733 C CA . LYS A 1 205 ? 9.310 -12.911 1.760 1.00 65.69 205 LYS A CA 1
ATOM 1734 C C . LYS A 1 205 ? 10.691 -13.581 1.644 1.00 65.69 205 LYS A C 1
ATOM 1736 O O . LYS A 1 205 ? 11.301 -13.525 0.583 1.00 65.69 205 LYS A O 1
ATOM 1741 N N . LEU A 1 206 ? 11.196 -14.195 2.717 1.00 59.88 206 LEU A N 1
ATOM 1742 C CA . LEU A 1 206 ? 12.503 -14.869 2.774 1.00 59.88 206 LEU A CA 1
ATOM 1743 C C . LEU A 1 206 ? 12.494 -16.211 2.044 1.00 59.88 206 LEU A C 1
ATOM 1745 O O . LEU A 1 206 ? 13.384 -16.464 1.242 1.00 59.88 206 LEU A O 1
ATOM 1749 N N . SER A 1 207 ? 11.475 -17.042 2.264 1.00 58.75 207 SER A N 1
ATOM 1750 C CA . SER A 1 207 ? 11.277 -18.276 1.493 1.00 58.75 207 SER A CA 1
ATOM 1751 C C . SER A 1 207 ? 11.137 -17.972 0.001 1.00 58.75 207 SER A C 1
ATOM 1753 O O . SER A 1 207 ? 11.696 -18.676 -0.833 1.00 58.75 207 SER A O 1
ATOM 1755 N N . GLU A 1 208 ? 10.478 -16.867 -0.346 1.00 58.06 208 GLU A N 1
ATOM 1756 C CA . GLU A 1 208 ? 10.390 -16.372 -1.716 1.00 58.06 208 GLU A CA 1
ATOM 1757 C C . GLU A 1 208 ? 11.747 -15.894 -2.264 1.00 58.06 208 GLU A C 1
ATOM 1759 O O . GLU A 1 208 ? 12.084 -16.205 -3.408 1.00 58.06 208 GLU A O 1
ATOM 1764 N N . TRP A 1 209 ? 12.564 -15.209 -1.458 1.00 51.00 209 TRP A N 1
ATOM 1765 C CA . TRP A 1 209 ? 13.930 -14.818 -1.827 1.00 51.00 209 TRP A CA 1
ATOM 1766 C C . TRP A 1 209 ? 14.839 -16.033 -2.054 1.00 51.00 209 TRP A C 1
ATOM 1768 O O . TRP A 1 209 ? 15.512 -16.097 -3.083 1.00 51.00 209 TRP A O 1
ATOM 1778 N N . CYS A 1 210 ? 14.802 -17.027 -1.159 1.00 44.19 210 CYS A N 1
ATOM 1779 C CA . CYS A 1 210 ? 15.570 -18.265 -1.293 1.00 44.19 210 CYS A CA 1
ATOM 1780 C C . CYS A 1 210 ? 15.164 -19.048 -2.549 1.00 44.19 210 CYS A C 1
ATOM 1782 O O . CYS A 1 210 ? 16.036 -19.379 -3.346 1.00 44.19 210 CYS A O 1
ATOM 1784 N N . LYS A 1 211 ? 13.857 -19.230 -2.802 1.00 53.69 211 LYS A N 1
ATOM 1785 C CA . LYS A 1 211 ? 13.341 -19.871 -4.031 1.00 53.69 211 LYS A CA 1
ATOM 1786 C C . LYS A 1 211 ? 13.780 -19.160 -5.312 1.00 53.69 211 LYS A C 1
ATOM 1788 O O . LYS A 1 211 ? 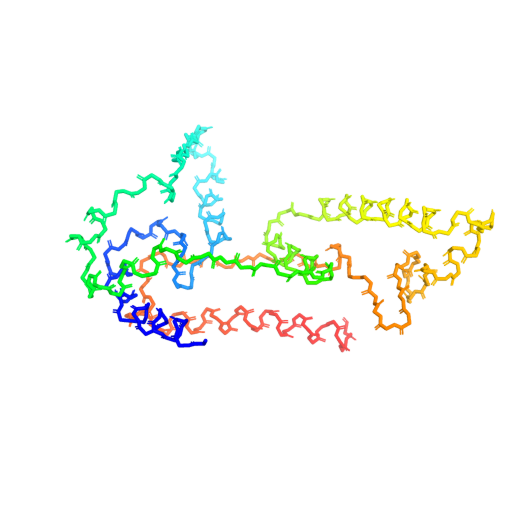13.924 -19.779 -6.353 1.00 53.69 211 LYS A O 1
ATOM 1793 N N . THR A 1 212 ? 13.983 -17.845 -5.253 1.00 50.94 212 THR A N 1
ATOM 1794 C CA . THR A 1 212 ? 14.381 -17.049 -6.425 1.00 50.94 212 THR A CA 1
ATOM 1795 C C . THR A 1 212 ? 15.901 -17.049 -6.649 1.00 50.94 212 THR A C 1
ATOM 1797 O O . THR A 1 212 ? 16.344 -16.737 -7.750 1.00 50.94 212 THR A O 1
ATOM 1800 N N . ARG A 1 213 ? 16.710 -17.385 -5.631 1.00 33.44 213 ARG A N 1
ATOM 1801 C CA . ARG A 1 213 ? 18.183 -17.367 -5.696 1.00 33.44 213 ARG A CA 1
ATOM 1802 C C . ARG A 1 213 ? 18.822 -18.756 -5.783 1.00 33.44 213 ARG A C 1
ATOM 1804 O O . ARG A 1 213 ? 19.905 -18.854 -6.345 1.00 33.44 213 ARG A O 1
ATOM 1811 N N . TRP A 1 214 ? 18.167 -19.788 -5.255 1.00 38.34 214 TRP A N 1
ATOM 1812 C CA . TRP A 1 214 ? 18.718 -21.146 -5.149 1.00 38.34 214 TRP A CA 1
ATOM 1813 C C . TRP A 1 214 ? 17.982 -22.207 -5.972 1.00 38.34 214 TRP A C 1
ATOM 1815 O O . TRP A 1 214 ? 18.358 -23.360 -5.868 1.00 38.34 214 TRP A O 1
ATOM 1825 N N . GLY A 1 215 ? 16.998 -21.811 -6.790 1.00 39.16 215 GLY A N 1
ATOM 1826 C CA . GLY A 1 215 ? 16.417 -22.615 -7.874 1.00 39.16 215 GLY A CA 1
ATOM 1827 C C . GLY A 1 215 ? 16.265 -24.114 -7.600 1.00 39.16 215 GLY A C 1
ATOM 1828 O O . GLY A 1 215 ? 17.104 -24.893 -8.039 1.00 39.16 215 GLY A O 1
ATOM 1829 N N . GLU A 1 216 ? 15.161 -24.486 -6.953 1.00 37.78 216 GLU A N 1
ATOM 1830 C CA . GLU A 1 216 ? 14.458 -25.742 -7.258 1.00 37.78 216 GLU A CA 1
ATOM 1831 C C . GLU A 1 216 ? 13.320 -25.429 -8.234 1.00 37.78 216 GLU A C 1
ATOM 1833 O O . GLU A 1 216 ? 12.638 -24.391 -8.021 1.00 37.78 216 GLU A O 1
#

pLDDT: mean 81.16, std 12.06, range [33.44, 92.88]

Sequence (216 aa):
MYDRAMQALYALSLSPVAEATADPYSFGFRKYRSAQDACQYAFICLSHKNSAQWVLEGDIKGCFDNINHEWILDNIQMDKSILKQFLKAGFVYNRYLNPIIIGWSNYHRSVVSKEVFSNLDYRMWNMLWRWAKRRHQDKNSKTWIVRKYWHSEGSRNWMFSTKKNRLKLFSDTKMVRDTSLKLDKNPYLDSEYFKLRKLRQKALKLSEWCKTRWGE

Foldseek 3Di:
DVLVVVVVVVCVVCQQVCLVPDDLLDQPPHPLGDVLLNVVVVCVQAVDPPHDPDDDDDDDPCVLPPPDLVCCLVPDPDDSVSSVVVNPDDDDDDDDDQCVLVVVLVNCLQDPCLVVLVVVQVVVLVVVLVVLCVVPVVDPDPPVSCVQAWQDDDPDGRWGDHPVDTHDGSNVRHRDHQDHDDSPDGCVPPVVVSVVSVVVVVVVVVVVVCCVVVPD

Radius of gyration: 23.34 Å; chains: 1; bounding box: 52×51×62 Å

Secondary structure (DSSP, 8-state):
-HHHHHHHHHHHHHHHHHHHHS-TT--TT-TT--HHHHHHHHHHHHSSTTS-S-------TTTTTS--HHHHHHHS-S-HHHHHHHTT--------HHHHHHHHHHHHTTSS-HHHHHHHHHHHHHHHHHHHHHHTTT---HHHHHHHHEEEETTEEEEEB-SS-BPPPGGGS---PPPPP-TT--TTTSHHHHHHHHHHHHHHHHHHHHHHHH--